Protein AF-0000000083256234 (afdb_homodimer)

Solvent-accessible surface area (backbone atoms only — not comparable to full-atom values): 13843 Å² total; per-residue (Å²): 121,68,64,65,53,50,52,50,49,50,44,53,51,51,45,50,50,35,51,49,52,34,55,53,43,47,53,53,43,52,53,27,50,76,67,70,46,84,57,68,66,46,54,49,51,41,46,47,33,38,22,49,43,16,36,50,70,39,46,68,51,48,46,43,36,70,75,63,64,48,72,32,83,44,79,47,37,56,60,14,51,52,38,40,58,59,48,66,46,59,36,67,55,51,38,71,76,58,43,83,75,61,59,70,85,56,43,45,51,52,37,64,48,49,26,42,46,46,25,20,48,16,18,34,32,41,50,44,11,33,24,61,79,69,108,121,69,64,64,52,50,52,51,50,51,44,52,52,49,46,50,49,35,50,51,52,33,55,53,44,47,53,52,42,52,53,28,50,76,69,69,48,82,56,68,66,46,53,50,50,42,46,49,34,38,22,50,44,17,36,49,71,39,44,67,52,48,45,43,35,69,75,64,64,48,72,33,83,44,78,48,37,55,59,13,52,51,39,39,58,60,47,63,46,58,37,67,55,52,38,70,74,59,43,85,68,64,60,68,85,55,44,44,51,53,36,65,48,48,26,42,46,46,23,21,47,17,19,34,33,42,50,44,11,33,25,60,77,69,107

Foldseek 3Di:
DVVVVVLVVVLVVLLVVLVVQLVVLVVVQVVCVVVVNHDLVSLQSNLVSLLVNLLSVPSVLVCCCVVVVQWDAAPLQVVLVVLQVLLSPQLVVLCVVANPDDDPVSVLNNDNVSSSVSSSVSSNSNSLRGGPVSD/DVVVVVLVVVLVVLLVVLVVLLVVLVVVQVVCVVVVNHDLVSLLSNLVSLLVNLLSVPSVLVCCCVVVVQWDAAPLQVVLVVLQVLLSPQLVVLCVVANPDDDPVSVLNNDPVSSSVSSSVSSNSNSLRGGPVSD

Sequence (270 aa):
MNRKWISSIAVVVGMLVLLLIFTTTYADFQQALERAEYNISHFVLISLCVFLFGVLIEWKALGRIIFEKRIKVNWLLVPAILLTILTFIPRLYWTAWFGLGGPFFIEVFKIPETQILLTAFAGILFVRALDRRSTMNRKWISSIAVVVGMLVLLLIFTTTYADFQQALERAEYNISHFVLISLCVFLFGVLIEWKALGRIIFEKRIKVNWLLVPAILLTILTFIPRLYWTAWFGLGGPFFIEVFKIPETQILLTAFAGILFVRALDRRST

Organism: NCBI:txid94136

Radius of gyration: 18.65 Å; Cα contacts (8 Å, |Δi|>4): 337; chains: 2; bounding box: 34×55×50 Å

Secondary structure (DSSP, 8-state):
-HHHHHHHHHHHHHHHHHHHHHHHHHHHHHHHHHTT---HHHHHHHHHHHHHHHHHHTHHHHHHHHHH--B---TTHHHHHHHHHHHHS-HHHHHHHH-SS--HHHHHHHSHHHHHHHHHHHHHHHHHHHBGGG-/-HHHHHHHHHHHHHHHHHHHHHHHHHHHHHHHHHTT---HHHHHHHHHHHHHHHHHHTHHHHHHHHHH--B---TTHHHHHHHHHHHTS-HHHHHHHH-SS--HHHHHHHSHHHHHHHHHHHHHHHHHHHBGGG-

pLDDT: mean 89.68, std 9.26, range [45.78, 98.38]

Structure (mmCIF, N/CA/C/O backbone):
data_AF-0000000083256234-model_v1
#
loop_
_entity.id
_entity.type
_entity.pdbx_description
1 polymer 'Uncharacterized protein'
#
loop_
_atom_site.group_PDB
_atom_site.id
_atom_site.type_symbol
_atom_site.label_atom_id
_atom_site.label_alt_id
_atom_site.label_comp_id
_atom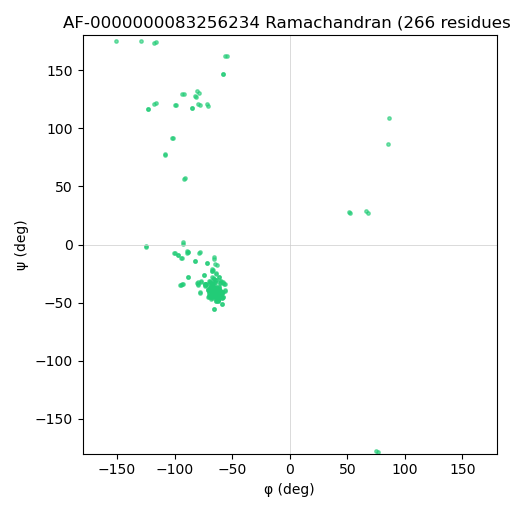_site.label_asym_id
_atom_site.label_entity_id
_atom_site.label_seq_id
_atom_site.pdbx_PDB_ins_code
_atom_site.Cartn_x
_atom_site.Cartn_y
_atom_site.Cartn_z
_atom_site.occupancy
_atom_site.B_iso_or_equiv
_atom_site.auth_seq_id
_atom_site.auth_comp_id
_atom_site.auth_asym_id
_atom_site.auth_atom_id
_atom_site.pdbx_PDB_model_num
ATOM 1 N N . MET A 1 1 ? -2.082 13.867 27.359 1 46.22 1 MET A N 1
ATOM 2 C CA . MET A 1 1 ? -0.983 12.969 27.016 1 46.22 1 MET A CA 1
ATOM 3 C C . MET A 1 1 ? -1.49 11.555 26.781 1 46.22 1 MET A C 1
ATOM 5 O O . MET A 1 1 ? -1.061 10.883 25.844 1 46.22 1 MET A O 1
ATOM 9 N N . ASN A 1 2 ? -2.604 11.133 27.5 1 58.56 2 ASN A N 1
ATOM 10 C CA . ASN A 1 2 ? -3.207 9.805 27.594 1 58.56 2 ASN A CA 1
ATOM 11 C C . ASN A 1 2 ? -4.02 9.469 26.344 1 58.56 2 ASN A C 1
ATOM 13 O O . ASN A 1 2 ? -3.982 8.336 25.859 1 58.56 2 ASN A O 1
ATOM 17 N N . ARG A 1 3 ? -4.559 10.43 25.781 1 67.38 3 ARG A N 1
ATOM 18 C CA . ARG A 1 3 ? -5.504 10.195 24.688 1 67.38 3 ARG A CA 1
ATOM 19 C C . ARG A 1 3 ? -4.773 9.898 23.375 1 67.38 3 ARG A C 1
ATOM 21 O O . ARG A 1 3 ? -5.195 9.031 22.609 1 67.38 3 ARG A O 1
ATOM 28 N N . LYS A 1 4 ? -3.613 10.516 23.156 1 73.69 4 LYS A N 1
ATOM 29 C CA . LYS A 1 4 ? -2.82 10.305 21.938 1 73.69 4 LYS A CA 1
ATOM 30 C C . LYS A 1 4 ? -2.266 8.883 21.891 1 73.69 4 LYS A C 1
ATOM 32 O O . LYS A 1 4 ? -2.262 8.25 20.844 1 73.69 4 LYS A O 1
ATOM 37 N N . TRP A 1 5 ? -1.962 8.367 23.094 1 75.56 5 TRP A N 1
ATOM 38 C CA . TRP A 1 5 ? -1.404 7.02 23.172 1 75.56 5 TRP A CA 1
ATOM 39 C C . TRP A 1 5 ? -2.477 5.969 22.906 1 75.56 5 TRP A C 1
ATOM 41 O O . TRP A 1 5 ? -2.223 4.969 22.234 1 75.56 5 TRP A O 1
ATOM 51 N N . ILE A 1 6 ? -3.629 6.281 23.359 1 76.31 6 ILE A N 1
ATOM 52 C CA . ILE A 1 6 ? -4.73 5.34 23.203 1 76.31 6 ILE A CA 1
ATOM 53 C C . ILE A 1 6 ? -5.129 5.25 21.734 1 76.31 6 ILE A C 1
ATOM 55 O O . ILE A 1 6 ? -5.363 4.156 21.203 1 76.31 6 ILE A O 1
ATOM 59 N N . SER A 1 7 ? -5.098 6.34 21.172 1 82.06 7 SER A N 1
ATOM 60 C CA . SER A 1 7 ? -5.461 6.371 19.75 1 82.06 7 SER A CA 1
ATOM 61 C C . SER A 1 7 ? -4.41 5.668 18.906 1 82.06 7 SER A C 1
ATOM 63 O O . SER A 1 7 ? -4.75 4.949 17.953 1 82.06 7 SER A O 1
ATOM 65 N N . SER A 1 8 ? -3.225 5.816 19.312 1 84.31 8 SER A N 1
ATOM 66 C CA . SER A 1 8 ? -2.154 5.156 18.562 1 84.31 8 SER A CA 1
ATOM 67 C C . SER A 1 8 ? -2.229 3.641 18.719 1 84.31 8 SER A C 1
ATOM 69 O O . SER A 1 8 ? -2.037 2.9 17.766 1 84.31 8 SER A O 1
ATOM 71 N N . ILE A 1 9 ? -2.533 3.256 19.906 1 88.94 9 ILE A N 1
ATOM 72 C CA . ILE A 1 9 ? -2.652 1.828 20.172 1 88.94 9 ILE A CA 1
ATOM 73 C C . ILE A 1 9 ? -3.842 1.252 19.406 1 88.94 9 ILE A C 1
ATOM 75 O O . ILE A 1 9 ? -3.754 0.16 18.844 1 88.94 9 ILE A O 1
ATOM 79 N N . ALA A 1 10 ? -4.891 1.973 19.375 1 91.5 10 ALA A N 1
ATOM 80 C CA . ALA A 1 10 ? -6.094 1.533 18.672 1 91.5 10 ALA A CA 1
ATOM 81 C C . ALA A 1 10 ? -5.824 1.354 17.188 1 91.5 10 ALA A C 1
ATOM 83 O O . ALA A 1 10 ? -6.305 0.4 16.578 1 91.5 10 ALA A O 1
ATOM 84 N N . VAL A 1 11 ? -5.062 2.225 16.688 1 92.81 11 VAL A N 1
ATOM 85 C CA . VAL A 1 11 ? -4.738 2.168 15.266 1 92.81 11 VAL A CA 1
ATOM 86 C C . VAL A 1 11 ? -3.889 0.933 14.977 1 92.81 11 VAL A C 1
ATOM 88 O O . VAL A 1 11 ? -4.164 0.186 14.039 1 92.81 11 VAL A O 1
ATOM 91 N N . VAL A 1 12 ? -2.945 0.685 15.82 1 93.31 12 VAL A N 1
ATOM 92 C CA . VAL A 1 12 ? -2.053 -0.454 15.633 1 93.31 12 VAL A CA 1
ATOM 93 C C . VAL A 1 12 ? -2.84 -1.756 15.766 1 93.31 12 VAL A C 1
ATOM 95 O O . VAL A 1 12 ? -2.684 -2.67 14.961 1 93.31 12 VAL A O 1
ATOM 98 N N . VAL A 1 13 ? -3.684 -1.793 16.703 1 95 13 VAL A N 1
ATOM 99 C CA . VAL A 1 13 ? -4.52 -2.973 16.906 1 95 13 VAL A CA 1
ATOM 100 C C . VAL A 1 13 ? -5.445 -3.162 15.703 1 95 13 VAL A C 1
ATOM 102 O O . VAL A 1 13 ? -5.609 -4.277 15.203 1 95 13 VAL A O 1
ATOM 105 N N . GLY A 1 14 ? -6.02 -2.064 15.266 1 95.94 14 GLY A N 1
ATOM 106 C CA . GLY A 1 14 ? -6.867 -2.131 14.086 1 95.94 14 GLY A CA 1
ATOM 107 C C . GLY A 1 14 ? -6.148 -2.654 12.859 1 95.94 14 GLY A C 1
ATOM 108 O O . GLY A 1 14 ? -6.691 -3.471 12.117 1 95.94 14 GLY A O 1
ATOM 109 N N . MET A 1 15 ? -4.949 -2.229 12.656 1 96.44 15 MET A N 1
ATOM 110 C CA . MET A 1 15 ? -4.152 -2.682 11.523 1 96.44 15 MET A CA 1
ATOM 111 C C . MET A 1 15 ? -3.838 -4.172 11.641 1 96.44 15 MET A C 1
ATOM 113 O O . MET A 1 15 ? -3.902 -4.902 10.648 1 96.44 15 MET A O 1
ATOM 117 N N . LEU A 1 16 ? -3.537 -4.562 12.852 1 96.06 16 LEU A N 1
ATOM 118 C CA . LEU A 1 16 ? -3.223 -5.969 13.078 1 96.06 16 LEU A CA 1
ATOM 119 C C . LEU A 1 16 ? -4.449 -6.844 12.852 1 96.06 16 LEU A C 1
ATOM 121 O O . LEU A 1 16 ? -4.344 -7.926 12.258 1 96.06 16 LEU A O 1
ATOM 125 N N . VAL A 1 17 ? -5.559 -6.398 13.305 1 96.62 17 VAL A N 1
ATOM 126 C CA . VAL A 1 17 ? -6.801 -7.141 13.117 1 96.62 17 VAL A CA 1
ATOM 127 C C . VAL A 1 17 ? -7.117 -7.246 11.625 1 96.62 17 VAL A C 1
ATOM 129 O O . VAL A 1 17 ? -7.516 -8.312 11.148 1 96.62 17 VAL A O 1
ATOM 132 N N . LEU A 1 18 ? -6.922 -6.191 10.922 1 97.38 18 LEU A N 1
ATOM 133 C CA . LEU A 1 18 ? -7.176 -6.203 9.484 1 97.38 18 LEU A CA 1
ATOM 134 C C . LEU A 1 18 ? -6.242 -7.184 8.773 1 97.38 18 LEU A C 1
ATOM 136 O O . LEU A 1 18 ? -6.664 -7.902 7.871 1 97.38 18 LEU A O 1
ATOM 140 N N . LEU A 1 19 ? -5.004 -7.203 9.188 1 96.81 19 LEU A N 1
ATOM 141 C CA . LEU A 1 19 ? -4.047 -8.133 8.609 1 96.81 19 LEU A CA 1
ATOM 142 C C . LEU A 1 19 ? -4.434 -9.578 8.914 1 96.81 19 LEU A C 1
ATOM 144 O O . LEU A 1 19 ? -4.266 -10.461 8.078 1 96.81 19 LEU A O 1
ATOM 148 N N . LEU A 1 20 ? -4.938 -9.75 10.102 1 95.69 20 LEU A N 1
ATOM 149 C CA . LEU A 1 20 ? -5.391 -11.086 10.484 1 95.69 20 LEU A CA 1
ATOM 150 C C . LEU A 1 20 ? -6.559 -11.539 9.609 1 95.69 20 LEU A C 1
ATOM 152 O O . LEU A 1 20 ? -6.566 -12.664 9.109 1 95.69 20 LEU A O 1
ATOM 156 N N . ILE A 1 21 ? -7.484 -10.695 9.492 1 96.12 21 ILE A N 1
ATOM 157 C CA . ILE A 1 21 ? -8.633 -11 8.648 1 96.12 21 ILE A CA 1
ATOM 158 C C . ILE A 1 21 ? -8.172 -11.25 7.211 1 96.12 21 ILE A C 1
ATOM 160 O O . ILE A 1 21 ? -8.633 -12.18 6.555 1 96.12 21 ILE A O 1
ATOM 164 N N . PHE A 1 22 ? -7.234 -10.422 6.738 1 95.69 22 PHE A N 1
ATOM 165 C CA . PHE A 1 22 ? -6.691 -10.555 5.395 1 95.69 22 PHE A CA 1
ATOM 166 C C . PHE A 1 22 ? -6.066 -11.93 5.195 1 95.69 22 PHE A C 1
ATOM 168 O O . PHE A 1 22 ? -6.383 -12.625 4.23 1 95.69 22 PHE A O 1
ATOM 175 N N . THR A 1 23 ? -5.203 -12.344 6.082 1 93.88 23 THR A N 1
ATOM 176 C CA . THR A 1 23 ? -4.457 -13.586 5.922 1 93.88 23 THR A CA 1
ATOM 177 C C . THR A 1 23 ? -5.387 -14.789 5.992 1 93.88 23 THR A C 1
ATOM 179 O O . THR A 1 23 ? -5.227 -15.75 5.242 1 93.88 23 THR A O 1
ATOM 182 N N . THR A 1 24 ? -6.375 -14.711 6.82 1 93.12 24 THR A N 1
ATOM 183 C CA . THR A 1 24 ? -7.332 -15.805 6.934 1 93.12 24 THR A CA 1
ATOM 184 C C . THR A 1 24 ? -8.211 -15.883 5.684 1 93.12 24 THR A C 1
ATOM 186 O O . THR A 1 24 ? -8.445 -16.969 5.16 1 93.12 24 THR A O 1
ATOM 189 N N . THR A 1 25 ? -8.648 -14.75 5.301 1 93.31 25 THR A N 1
ATOM 190 C CA . THR A 1 25 ? -9.477 -14.703 4.102 1 93.31 25 THR A CA 1
ATOM 191 C C . THR A 1 25 ? -8.68 -15.164 2.881 1 93.31 25 THR A C 1
ATOM 193 O O . THR A 1 25 ? -9.219 -15.836 1.997 1 93.31 25 THR A O 1
ATOM 196 N N . TYR A 1 26 ? -7.438 -14.766 2.857 1 91.94 26 TYR A N 1
ATOM 197 C CA . TYR A 1 26 ? -6.57 -15.148 1.749 1 91.94 26 TYR A CA 1
ATOM 198 C C . TYR A 1 26 ? -6.395 -16.656 1.693 1 91.94 26 TYR A C 1
ATOM 200 O O . TYR A 1 26 ? -6.414 -17.25 0.612 1 91.94 26 TYR A O 1
ATOM 208 N N . ALA A 1 27 ? -6.207 -17.312 2.75 1 90 27 ALA A N 1
ATOM 209 C CA . ALA A 1 27 ? -6.086 -18.766 2.809 1 90 27 ALA A CA 1
ATOM 210 C C . ALA A 1 27 ? -7.359 -19.453 2.305 1 90 27 ALA A C 1
ATOM 212 O O . ALA A 1 27 ? -7.293 -20.391 1.521 1 90 27 ALA A O 1
ATOM 213 N N . ASP A 1 28 ? -8.477 -18.922 2.744 1 91 28 ASP A N 1
ATOM 214 C CA . ASP A 1 28 ? -9.758 -19.453 2.285 1 91 28 ASP A CA 1
ATOM 215 C C . ASP A 1 28 ? -9.93 -19.25 0.781 1 91 28 ASP A C 1
ATOM 217 O O . ASP A 1 28 ? -10.453 -20.125 0.089 1 91 28 ASP A O 1
ATOM 221 N N . PHE A 1 29 ? -9.492 -18.094 0.363 1 89.81 29 PHE A N 1
ATOM 222 C CA . PHE A 1 29 ? -9.578 -17.75 -1.052 1 89.81 29 PHE A CA 1
ATOM 223 C C . PHE A 1 29 ? -8.75 -18.719 -1.891 1 89.81 29 PHE A C 1
ATOM 225 O O . PHE A 1 29 ? -9.203 -19.188 -2.93 1 89.81 29 PHE A O 1
ATOM 232 N N . GLN A 1 30 ? -7.574 -19.047 -1.473 1 87 30 GLN A N 1
ATOM 233 C CA . GLN A 1 30 ? -6.691 -19.969 -2.191 1 87 30 GLN A CA 1
ATOM 234 C C . GLN A 1 30 ? -7.273 -21.375 -2.225 1 87 30 GLN A C 1
ATOM 236 O O . GLN A 1 30 ? -7.215 -22.047 -3.252 1 87 30 GLN A O 1
ATOM 241 N N . GLN A 1 31 ? -7.82 -21.734 -1.152 1 89.75 31 GLN A N 1
ATOM 242 C CA . GLN A 1 31 ? -8.453 -23.047 -1.098 1 89.75 31 GLN A CA 1
ATOM 243 C C . GLN A 1 31 ? -9.641 -23.125 -2.045 1 89.75 31 GLN A C 1
ATOM 245 O O . GLN A 1 31 ? -9.844 -24.141 -2.715 1 89.75 31 GLN A O 1
ATOM 250 N N . ALA A 1 32 ? -10.359 -22.078 -2.037 1 89.31 32 ALA A N 1
ATOM 251 C CA . ALA A 1 32 ? -11.508 -22.031 -2.934 1 89.31 32 ALA A CA 1
ATOM 252 C C . ALA A 1 32 ? -11.07 -22.078 -4.395 1 89.31 32 ALA A C 1
ATOM 254 O O . ALA A 1 32 ? -11.711 -22.75 -5.215 1 89.31 32 ALA A O 1
ATOM 255 N N . LEU A 1 33 ? -9.992 -21.438 -4.738 1 85.5 33 LEU A N 1
ATOM 256 C CA . LEU A 1 33 ? -9.461 -21.453 -6.094 1 85.5 33 LEU A CA 1
ATOM 257 C C . LEU A 1 33 ? -9.008 -22.859 -6.488 1 85.5 33 LEU A C 1
ATOM 259 O O . LEU A 1 33 ? -9.227 -23.281 -7.625 1 85.5 33 LEU A O 1
ATOM 263 N N . GLU A 1 34 ? -8.383 -23.469 -5.555 1 87.25 34 GLU A N 1
ATOM 264 C CA . GLU A 1 34 ? -7.926 -24.844 -5.805 1 87.25 34 GLU A CA 1
ATOM 265 C C . GLU A 1 34 ? -9.102 -25.766 -6.074 1 87.25 34 GLU A C 1
ATOM 267 O O . GLU A 1 34 ? -8.984 -26.734 -6.844 1 87.25 34 GLU A O 1
ATOM 272 N N . ARG A 1 35 ? -10.219 -25.422 -5.52 1 89.94 35 ARG A N 1
ATOM 273 C CA . ARG A 1 35 ? -11.414 -26.234 -5.707 1 89.94 35 ARG A CA 1
ATOM 274 C C . ARG A 1 35 ? -12.242 -25.734 -6.887 1 89.94 35 ARG A C 1
ATOM 276 O O . ARG A 1 35 ? -13.352 -26.203 -7.129 1 89.94 35 ARG A O 1
ATOM 283 N N . ALA A 1 36 ? -11.797 -24.75 -7.516 1 87.44 36 ALA A N 1
ATOM 284 C CA . ALA A 1 36 ? -12.445 -24.141 -8.68 1 87.44 36 ALA A CA 1
ATOM 285 C C . ALA A 1 36 ? -13.75 -23.453 -8.281 1 87.44 36 ALA A C 1
ATOM 287 O O . ALA A 1 36 ? -14.719 -23.469 -9.047 1 87.44 36 ALA A O 1
ATOM 288 N N . GLU A 1 37 ? -13.797 -23.047 -7.113 1 87 37 GLU A N 1
ATOM 289 C CA . GLU A 1 37 ? -14.945 -22.297 -6.59 1 87 37 GLU A CA 1
ATOM 290 C C . GLU A 1 37 ? -14.602 -20.828 -6.367 1 87 37 GLU A C 1
ATOM 292 O O . GLU A 1 37 ? -14.352 -20.406 -5.238 1 87 37 GLU A O 1
ATOM 297 N N . TYR A 1 38 ? -14.602 -20.188 -7.473 1 79.69 38 TYR A N 1
ATOM 298 C CA . TYR A 1 38 ? -14.273 -18.766 -7.355 1 79.69 38 TYR A CA 1
ATOM 299 C C . TYR A 1 38 ? -15.414 -18 -6.711 1 79.69 38 TYR A C 1
ATOM 301 O O . TYR A 1 38 ? -16.562 -18.078 -7.164 1 79.69 38 TYR A O 1
ATOM 309 N N . ASN A 1 39 ? -15.078 -17.344 -5.531 1 83.25 39 ASN A N 1
ATOM 310 C CA . ASN A 1 39 ? -16.047 -16.531 -4.816 1 83.25 39 ASN A CA 1
ATOM 311 C C . ASN A 1 39 ? -15.594 -15.07 -4.742 1 83.25 39 ASN A C 1
ATOM 313 O O . ASN A 1 39 ? -14.562 -14.766 -4.141 1 83.25 39 ASN A O 1
ATOM 317 N N . ILE A 1 40 ? -16.391 -14.211 -5.266 1 88.69 40 ILE A N 1
ATOM 318 C CA . ILE A 1 40 ? -16.094 -12.789 -5.344 1 88.69 40 ILE A CA 1
ATOM 319 C C . ILE A 1 40 ? -16.078 -12.188 -3.941 1 88.69 40 ILE A C 1
ATOM 321 O O . ILE A 1 40 ? -15.422 -11.172 -3.703 1 88.69 40 ILE A O 1
ATOM 325 N N . SER A 1 41 ? -16.734 -12.828 -3.035 1 90.25 41 SER A N 1
ATOM 326 C CA . SER A 1 41 ? -16.859 -12.297 -1.683 1 90.25 41 SER A CA 1
ATOM 327 C C . SER A 1 41 ? -15.5 -12.219 -0.999 1 90.25 41 SER A C 1
ATOM 329 O O . SER A 1 41 ? -15.219 -11.266 -0.261 1 90.25 41 SER A O 1
ATOM 331 N N . HIS A 1 42 ? -14.633 -13.203 -1.255 1 92.12 42 HIS A N 1
ATOM 332 C CA . HIS A 1 42 ? -13.305 -13.203 -0.652 1 92.12 42 HIS A CA 1
ATOM 333 C C . HIS A 1 42 ? -12.469 -12.031 -1.168 1 92.12 42 HIS A C 1
ATOM 335 O O . HIS A 1 42 ? -11.773 -11.375 -0.393 1 92.12 42 HIS A O 1
ATOM 341 N N . PHE A 1 43 ? -12.648 -11.734 -2.406 1 91.44 43 PHE A N 1
ATOM 342 C CA . PHE A 1 43 ? -11.891 -10.648 -3.02 1 91.44 43 PHE A CA 1
ATOM 343 C C . PHE A 1 43 ? -12.32 -9.305 -2.445 1 91.44 43 PHE A C 1
ATOM 345 O O . PHE A 1 43 ? -11.469 -8.469 -2.104 1 91.44 43 PHE A O 1
ATOM 352 N N . VAL A 1 44 ? -13.562 -9.148 -2.34 1 93.44 44 VAL A N 1
ATOM 353 C CA . VAL A 1 44 ? -14.102 -7.891 -1.83 1 93.44 44 VAL A CA 1
ATOM 354 C C . VAL A 1 44 ? -13.648 -7.68 -0.387 1 93.44 44 VAL A C 1
ATOM 356 O O . VAL A 1 44 ? -13.281 -6.566 -0.002 1 93.44 44 VAL A O 1
ATOM 359 N N . LEU A 1 45 ? -13.656 -8.734 0.339 1 95.81 45 LEU A N 1
ATOM 360 C CA . LEU A 1 45 ? -13.25 -8.633 1.735 1 95.81 45 LEU A CA 1
ATOM 361 C C . LEU A 1 45 ? -11.766 -8.273 1.847 1 95.81 45 LEU A C 1
ATOM 363 O O . LEU A 1 45 ? -11.391 -7.426 2.654 1 95.81 45 LEU A O 1
ATOM 367 N N . ILE A 1 46 ? -10.969 -8.883 1.04 1 95.44 46 ILE A N 1
ATOM 368 C CA . ILE A 1 46 ? -9.539 -8.594 1.021 1 95.44 46 ILE A CA 1
ATOM 369 C C . ILE A 1 46 ? -9.312 -7.137 0.625 1 95.44 46 ILE A C 1
ATOM 371 O O . ILE A 1 46 ? -8.555 -6.418 1.285 1 95.44 46 ILE A O 1
ATOM 375 N N . SER A 1 47 ? -10.031 -6.734 -0.408 1 96.44 47 SER A N 1
ATOM 376 C CA . SER A 1 47 ? -9.914 -5.355 -0.872 1 96.44 47 SER A CA 1
ATOM 377 C C . SER A 1 47 ? -10.344 -4.367 0.208 1 96.44 47 SER A C 1
ATOM 379 O O . SER A 1 47 ? -9.719 -3.324 0.389 1 96.44 47 SER A O 1
ATOM 381 N N . LEU A 1 48 ? -11.375 -4.746 0.903 1 97.19 48 LEU A N 1
ATOM 382 C CA . LEU A 1 48 ? -11.875 -3.896 1.977 1 97.19 48 LEU A CA 1
ATOM 383 C C . LEU A 1 48 ? -10.859 -3.795 3.109 1 97.19 48 LEU A C 1
ATOM 385 O O . LEU A 1 48 ? -10.656 -2.719 3.676 1 97.19 48 LEU A O 1
ATOM 389 N N . CYS A 1 49 ? -10.25 -4.848 3.441 1 97.69 49 CYS A N 1
ATOM 390 C CA . CYS A 1 49 ? -9.219 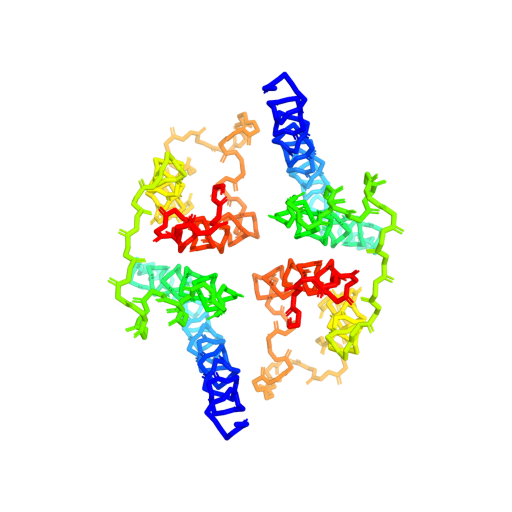-4.848 4.477 1 97.69 49 CYS A CA 1
ATOM 391 C C . CYS A 1 49 ? -8.062 -3.93 4.098 1 97.69 49 CYS A C 1
ATOM 393 O O . CYS A 1 49 ? -7.59 -3.145 4.922 1 97.69 49 CYS A O 1
ATOM 395 N N . VAL A 1 50 ? -7.691 -4 2.861 1 98 50 VAL A N 1
ATOM 396 C CA . VAL A 1 50 ? -6.566 -3.209 2.381 1 98 50 VAL A CA 1
ATOM 397 C C . VAL A 1 50 ? -6.949 -1.73 2.35 1 98 50 VAL A C 1
ATOM 399 O O . VAL A 1 50 ? -6.168 -0.872 2.768 1 98 50 VAL A O 1
ATOM 402 N N . PHE A 1 51 ? -8.156 -1.462 1.909 1 98.19 51 PHE A N 1
ATOM 403 C CA . PHE A 1 51 ? -8.656 -0.093 1.867 1 98.19 51 PHE A CA 1
ATOM 404 C C . PHE A 1 51 ? -8.695 0.513 3.264 1 98.19 51 PHE A C 1
ATOM 406 O O . PHE A 1 51 ? -8.227 1.638 3.471 1 98.19 51 PHE A O 1
ATOM 413 N N . LEU A 1 52 ? -9.211 -0.27 4.184 1 98.31 52 LEU A N 1
ATOM 414 C CA . LEU A 1 52 ? -9.305 0.197 5.562 1 98.31 52 LEU A CA 1
ATOM 415 C C . LEU A 1 52 ? -7.922 0.347 6.184 1 98.31 52 LEU A C 1
ATOM 417 O O . LEU A 1 52 ? -7.699 1.236 7.008 1 98.31 52 LEU A O 1
ATOM 421 N N . PHE A 1 53 ? -7.004 -0.502 5.801 1 97.94 53 PHE A N 1
ATOM 422 C CA . PHE A 1 53 ? -5.625 -0.363 6.246 1 97.94 53 PHE A CA 1
ATOM 423 C C . PHE A 1 53 ? -5.043 0.975 5.801 1 97.94 53 PHE A C 1
ATOM 425 O O . PHE A 1 53 ? -4.387 1.664 6.586 1 97.94 53 PHE A O 1
ATOM 432 N N . GLY A 1 54 ? -5.309 1.366 4.555 1 97.62 54 GLY A N 1
ATOM 433 C CA . GLY A 1 54 ? -4.91 2.676 4.066 1 97.62 54 GLY A CA 1
ATOM 434 C C . GLY A 1 54 ? -5.523 3.82 4.852 1 97.62 54 GLY A C 1
ATOM 435 O O . GLY A 1 54 ? -4.844 4.797 5.172 1 97.62 54 GLY A O 1
ATOM 436 N N . VAL A 1 55 ? -6.758 3.605 5.176 1 96.81 55 VAL A N 1
ATOM 437 C CA . VAL A 1 55 ? -7.477 4.605 5.965 1 96.81 55 VAL A CA 1
ATOM 438 C C . VAL A 1 55 ? -6.797 4.777 7.32 1 96.81 55 VAL A C 1
ATOM 440 O O . VAL A 1 55 ? -6.602 5.906 7.781 1 96.81 55 VAL A O 1
ATOM 443 N N . LEU A 1 56 ? -6.383 3.699 7.898 1 96.62 56 LEU A N 1
ATOM 444 C CA . LEU A 1 56 ? -5.801 3.729 9.234 1 96.62 56 LEU A CA 1
ATOM 445 C C . LEU A 1 56 ? -4.387 4.305 9.203 1 96.62 56 LEU A C 1
ATOM 447 O O . LEU A 1 56 ? -3.9 4.828 10.203 1 96.62 56 LEU A O 1
ATOM 451 N N . ILE A 1 57 ? -3.744 4.164 8.062 1 95.75 57 ILE A N 1
ATOM 452 C CA . ILE A 1 57 ? -2.41 4.734 7.914 1 95.75 57 ILE A CA 1
ATOM 453 C C . ILE A 1 57 ? -2.463 6.238 8.172 1 95.75 57 ILE A C 1
ATOM 455 O O . ILE A 1 57 ? -1.508 6.82 8.695 1 95.75 57 ILE A O 1
ATOM 459 N N . GLU A 1 58 ? -3.566 6.871 7.82 1 94.25 58 GLU A N 1
ATOM 460 C CA . GLU A 1 58 ? -3.752 8.297 8.078 1 94.25 58 GLU A CA 1
ATOM 461 C C . GLU A 1 58 ? -4.422 8.531 9.422 1 94.25 58 GLU A C 1
ATOM 463 O O . GLU A 1 58 ? -5.398 9.281 9.516 1 94.25 58 GLU A O 1
ATOM 468 N N . TRP A 1 59 ? -3.85 8.055 10.406 1 90.81 59 TRP A N 1
ATOM 469 C CA . TRP A 1 59 ? -4.48 8.07 11.719 1 90.81 59 TRP A CA 1
ATOM 470 C C . TRP A 1 59 ? -4.566 9.492 12.266 1 90.81 59 TRP A C 1
ATOM 472 O O . TRP A 1 59 ? -5.516 9.836 12.977 1 90.81 59 TRP A O 1
ATOM 482 N N . LYS A 1 60 ? -3.652 10.344 11.984 1 88.56 60 LYS A N 1
ATOM 483 C CA . LYS A 1 60 ? -3.713 11.719 12.477 1 88.56 60 LYS A CA 1
ATOM 484 C C . LYS A 1 60 ? -4.867 12.484 11.828 1 88.56 60 LYS A C 1
ATOM 486 O O . LYS A 1 60 ? -5.621 13.172 12.516 1 88.56 60 LYS A O 1
ATOM 491 N N . ALA A 1 61 ? -4.902 12.289 10.555 1 89.44 61 ALA A N 1
ATOM 492 C CA . ALA A 1 61 ? -5.996 12.938 9.836 1 89.44 61 ALA A CA 1
ATOM 493 C C . ALA A 1 61 ? -7.348 12.375 10.273 1 89.44 61 ALA A C 1
ATOM 495 O O . ALA A 1 61 ? -8.312 13.125 10.438 1 89.44 61 ALA A O 1
ATOM 496 N N . LEU A 1 62 ? -7.422 11.125 10.484 1 89.12 62 LEU A N 1
ATOM 497 C CA . LEU A 1 62 ? -8.641 10.469 10.945 1 89.12 62 LEU A CA 1
ATOM 498 C C . LEU A 1 62 ? -9.062 11 12.312 1 89.12 62 LEU A C 1
ATOM 500 O O . LEU A 1 62 ? -10.25 11.219 12.555 1 89.12 62 LEU A O 1
ATOM 504 N N . GLY A 1 63 ? -8.07 11.117 13.125 1 87.31 63 GLY A N 1
ATOM 505 C CA . GLY A 1 63 ? -8.359 11.68 14.445 1 87.31 63 GLY A CA 1
ATOM 506 C C . GLY A 1 63 ? -8.938 13.078 14.383 1 87.31 63 GLY A C 1
ATOM 507 O O . GLY A 1 63 ? -9.875 13.398 15.117 1 87.31 63 GLY A O 1
ATOM 508 N N . ARG A 1 64 ? -8.391 13.852 13.508 1 86.69 64 ARG A N 1
ATOM 509 C CA . ARG A 1 64 ? -8.883 15.219 13.359 1 86.69 64 ARG A CA 1
ATOM 510 C C . ARG A 1 64 ? -10.312 15.234 12.836 1 86.69 64 ARG A C 1
ATOM 512 O O . ARG A 1 64 ? -11.141 16.016 13.289 1 86.69 64 ARG A O 1
ATOM 519 N N . ILE A 1 65 ? -10.586 14.375 11.977 1 87.44 65 ILE A N 1
ATOM 520 C CA . ILE A 1 65 ? -11.906 14.297 11.352 1 87.44 65 ILE A CA 1
ATOM 521 C C . ILE A 1 65 ? -12.93 13.812 12.375 1 87.44 65 ILE A C 1
ATOM 523 O O . ILE A 1 65 ? -14.023 14.375 12.484 1 87.44 65 ILE A O 1
ATOM 527 N N . ILE A 1 66 ? -12.531 12.797 13.148 1 83.75 66 ILE A N 1
ATOM 528 C CA . ILE A 1 66 ? -13.461 12.156 14.07 1 83.75 66 ILE A CA 1
ATOM 529 C C . ILE A 1 66 ? -13.641 13.023 15.312 1 83.75 66 ILE A C 1
ATOM 531 O O . ILE A 1 66 ? -14.766 13.219 15.789 1 83.75 66 ILE A O 1
ATOM 535 N N . PHE A 1 67 ? -12.586 13.594 15.812 1 85.5 67 PHE A N 1
ATOM 536 C CA . PHE A 1 67 ? -12.633 14.281 17.094 1 85.5 67 PHE A CA 1
ATOM 537 C C . PHE A 1 67 ? -12.922 15.766 16.906 1 85.5 67 PHE A C 1
ATOM 539 O O . PHE A 1 67 ? -13.562 16.391 17.766 1 85.5 67 PHE A O 1
ATOM 546 N N . GLU A 1 68 ? -12.43 16.328 15.836 1 83.88 68 GLU A N 1
ATOM 547 C CA . GLU A 1 68 ? -12.648 17.766 15.625 1 83.88 68 GLU A CA 1
ATOM 548 C C . GLU A 1 68 ? -13.883 18.016 14.758 1 83.88 68 GLU A C 1
ATOM 550 O O . GLU A 1 68 ? -14.406 19.125 14.719 1 83.88 68 GLU A O 1
ATOM 555 N N . LYS A 1 69 ? -14.406 16.984 14.148 1 80.88 69 LYS A N 1
ATOM 556 C CA . LYS A 1 69 ? -15.594 17.031 13.305 1 80.88 69 LYS A CA 1
ATOM 557 C C . LYS A 1 69 ? -15.469 18.125 12.234 1 80.88 69 LYS A C 1
ATOM 559 O O . LYS A 1 69 ? -16.422 18.844 11.961 1 80.88 69 LYS A O 1
ATOM 564 N N . ARG A 1 70 ? -14.336 18.422 11.852 1 80.88 70 ARG A N 1
ATOM 565 C CA . ARG A 1 70 ? -14.102 19.375 10.773 1 80.88 70 ARG A CA 1
ATOM 566 C C . ARG A 1 70 ? -13.758 18.672 9.469 1 80.88 70 ARG A C 1
ATOM 568 O O . ARG A 1 70 ? -12.609 18.266 9.266 1 80.88 70 ARG A O 1
ATOM 575 N N . ILE A 1 71 ? -14.773 18.406 8.703 1 84.88 71 ILE A N 1
ATOM 576 C CA . ILE A 1 71 ? -14.602 17.719 7.426 1 84.88 71 ILE A CA 1
ATOM 577 C C . ILE A 1 71 ? -14.586 18.75 6.297 1 84.88 71 ILE A C 1
ATOM 579 O O . ILE A 1 71 ? -15.438 19.641 6.25 1 84.88 71 ILE A O 1
ATOM 583 N N . LYS A 1 72 ? -13.602 18.812 5.602 1 88.06 72 LYS A N 1
ATOM 584 C CA . LYS A 1 72 ? -13.516 19.609 4.383 1 88.06 72 LYS A CA 1
ATOM 585 C C . LYS A 1 72 ? -13.148 18.734 3.18 1 88.06 72 LYS A C 1
ATOM 587 O O . LYS A 1 72 ? -12.094 18.094 3.168 1 88.06 72 LYS A O 1
ATOM 592 N N . VAL A 1 73 ? -14.055 18.703 2.289 1 89.75 73 VAL A N 1
ATOM 593 C CA . VAL A 1 73 ? -13.867 17.859 1.117 1 89.75 73 VAL A CA 1
ATOM 594 C C . VAL A 1 73 ? -12.992 18.578 0.091 1 89.75 73 VAL A C 1
ATOM 596 O O . VAL A 1 73 ? -13.258 19.734 -0.252 1 89.75 73 VAL A O 1
ATOM 599 N N . ASN A 1 74 ? -11.969 17.891 -0.339 1 91.19 74 ASN A N 1
ATOM 600 C CA . ASN A 1 74 ? -11.07 18.469 -1.333 1 91.19 74 ASN A CA 1
ATOM 601 C C . ASN A 1 74 ? -11.078 17.656 -2.631 1 91.19 74 ASN A C 1
ATOM 603 O O . ASN A 1 74 ? -11.719 16.609 -2.711 1 91.19 74 ASN A O 1
ATOM 607 N N . TRP A 1 75 ? -10.414 18.141 -3.658 1 90.5 75 TRP A N 1
ATOM 608 C CA . TRP A 1 75 ? -10.414 17.547 -4.992 1 90.5 75 TRP A CA 1
ATOM 609 C C . TRP A 1 75 ? -9.805 16.156 -4.977 1 90.5 75 TRP A C 1
ATOM 611 O O . TRP A 1 75 ? -10 15.367 -5.906 1 90.5 75 TRP A O 1
ATOM 621 N N . LEU A 1 76 ? -9.062 15.766 -3.98 1 92.69 76 LEU A N 1
ATOM 622 C CA . LEU A 1 76 ? -8.43 14.461 -3.861 1 92.69 76 LEU A CA 1
ATOM 623 C C . LEU A 1 76 ? -9.477 13.359 -3.73 1 92.69 76 LEU A C 1
ATOM 625 O O . LEU A 1 76 ? -9.164 12.172 -3.902 1 92.69 76 LEU A O 1
ATOM 629 N N . LEU A 1 77 ? -10.703 13.695 -3.52 1 95.25 77 LEU A N 1
ATOM 630 C CA . LEU A 1 77 ? -11.781 12.727 -3.389 1 95.25 77 LEU A CA 1
ATOM 631 C C . LEU A 1 77 ? -12.07 12.055 -4.727 1 95.25 77 LEU A C 1
ATOM 633 O O . LEU A 1 77 ? -12.445 10.875 -4.766 1 95.25 77 LEU A O 1
ATOM 637 N N . VAL A 1 78 ? -11.867 12.773 -5.762 1 95.06 78 VAL A N 1
ATOM 638 C CA . VAL A 1 78 ? -12.164 12.266 -7.102 1 95.06 78 VAL A CA 1
ATOM 639 C C . VAL A 1 78 ? -11.227 11.109 -7.434 1 95.06 78 VAL A C 1
ATOM 641 O O . VAL A 1 78 ? -11.68 9.992 -7.703 1 95.06 78 VAL A O 1
ATOM 644 N N . PRO A 1 79 ? -9.906 11.414 -7.316 1 94.12 79 PRO A N 1
ATOM 645 C CA . PRO A 1 79 ? -9.039 10.266 -7.59 1 94.12 79 PRO A CA 1
ATOM 646 C C . PRO A 1 79 ? -9.188 9.148 -6.559 1 94.12 79 PRO A C 1
ATOM 648 O O . PRO A 1 79 ? -9.008 7.973 -6.887 1 94.12 79 PRO A O 1
ATOM 651 N N . ALA A 1 80 ? -9.523 9.469 -5.359 1 96.69 80 ALA A N 1
ATOM 652 C CA . ALA A 1 80 ? -9.734 8.445 -4.34 1 96.69 80 ALA A CA 1
ATOM 653 C C . ALA A 1 80 ? -10.891 7.523 -4.711 1 96.69 80 ALA A C 1
ATOM 655 O O . ALA A 1 80 ? -10.758 6.301 -4.668 1 96.69 80 ALA A O 1
ATOM 656 N N . ILE A 1 81 ? -12.016 8.078 -5.113 1 97.25 81 ILE A N 1
ATOM 657 C CA . ILE A 1 81 ? -13.211 7.324 -5.477 1 97.25 81 ILE A CA 1
ATOM 658 C C . ILE A 1 81 ? -12.945 6.523 -6.75 1 97.25 81 ILE A C 1
ATOM 660 O O . ILE A 1 81 ? -13.281 5.34 -6.828 1 97.25 81 ILE A O 1
ATOM 664 N N . LEU A 1 82 ? -12.328 7.152 -7.656 1 97.38 82 LEU A N 1
ATOM 665 C CA . LEU A 1 82 ? -12.039 6.492 -8.922 1 97.38 82 LEU A CA 1
ATOM 666 C C . LEU A 1 82 ? -11.125 5.289 -8.711 1 97.38 82 LEU A C 1
ATOM 668 O O . LEU A 1 82 ? -11.398 4.199 -9.219 1 97.38 82 LEU A O 1
ATOM 672 N N . LEU A 1 83 ? -10.078 5.488 -7.965 1 97.25 83 LEU A N 1
ATOM 673 C CA . LEU A 1 83 ? -9.141 4.402 -7.688 1 97.25 83 LEU A CA 1
ATOM 674 C C . LEU A 1 83 ? -9.82 3.279 -6.918 1 97.25 83 LEU A C 1
ATOM 676 O O . LEU A 1 83 ? -9.555 2.102 -7.168 1 97.25 83 LEU A O 1
ATOM 680 N N . THR A 1 84 ? -10.695 3.686 -6.004 1 97.5 84 THR A N 1
ATOM 681 C CA . THR A 1 84 ? -11.43 2.686 -5.238 1 97.5 84 THR A CA 1
ATOM 682 C C . THR A 1 84 ? -12.289 1.824 -6.156 1 97.5 84 THR A C 1
ATOM 684 O O . THR A 1 84 ? -12.242 0.594 -6.09 1 97.5 84 THR A O 1
ATOM 687 N N . ILE A 1 85 ? -12.969 2.422 -7.016 1 97 85 ILE A N 1
ATOM 688 C CA . ILE A 1 85 ? -13.836 1.706 -7.949 1 97 85 ILE A CA 1
ATOM 689 C C . ILE A 1 85 ? -12.992 0.769 -8.812 1 97 85 ILE A C 1
ATOM 691 O O . ILE A 1 85 ? -13.336 -0.404 -8.984 1 97 85 ILE A O 1
ATOM 695 N N . LEU A 1 86 ? -11.93 1.251 -9.281 1 96.06 86 LEU A N 1
ATOM 696 C CA . LEU A 1 86 ? -11.086 0.485 -10.195 1 96.06 86 LEU A CA 1
ATOM 697 C C . LEU A 1 86 ? -10.43 -0.691 -9.469 1 96.06 86 LEU A C 1
ATOM 699 O O . LEU A 1 86 ? -10.336 -1.789 -10.023 1 96.06 86 LEU A O 1
ATOM 703 N N . THR A 1 87 ? -10.016 -0.468 -8.227 1 95.94 87 THR A N 1
ATOM 704 C CA . THR A 1 87 ? -9.266 -1.505 -7.527 1 95.94 87 THR A CA 1
ATOM 705 C C . THR A 1 87 ? -10.211 -2.535 -6.918 1 95.94 87 THR A C 1
ATOM 707 O O . THR A 1 87 ? -9.797 -3.643 -6.57 1 95.94 87 THR A O 1
ATOM 710 N N . PHE A 1 88 ? -11.5 -2.25 -6.836 1 96.12 88 PHE A N 1
ATOM 711 C CA . PHE A 1 88 ? -12.469 -3.182 -6.266 1 96.12 88 PHE A CA 1
ATOM 712 C C . PHE A 1 88 ? -13.023 -4.109 -7.34 1 96.12 88 PHE A C 1
ATOM 714 O O . PHE A 1 88 ? -13.742 -5.062 -7.031 1 96.12 88 PHE A O 1
ATOM 721 N N . ILE A 1 89 ? -12.672 -3.834 -8.531 1 93.5 89 ILE A N 1
ATOM 722 C CA . ILE A 1 89 ? -12.977 -4.766 -9.617 1 93.5 89 ILE A CA 1
ATOM 723 C C . ILE A 1 89 ? -11.984 -5.926 -9.594 1 93.5 89 ILE A C 1
ATOM 725 O O . ILE A 1 89 ? -10.773 -5.719 -9.695 1 93.5 89 ILE A O 1
ATOM 729 N N . PRO A 1 90 ? -12.5 -7.125 -9.438 1 91.38 90 PRO A N 1
ATOM 730 C CA . PRO A 1 90 ? -11.586 -8.273 -9.375 1 91.38 90 PRO A CA 1
ATOM 731 C C . PRO A 1 90 ? -10.711 -8.398 -10.617 1 91.38 90 PRO A C 1
ATOM 733 O O . PRO A 1 90 ? -11.156 -8.078 -11.727 1 91.38 90 PRO A O 1
ATOM 736 N N . ARG A 1 91 ? -9.508 -8.875 -10.422 1 88.25 91 ARG A N 1
ATOM 737 C CA . ARG A 1 91 ? -8.523 -8.977 -11.5 1 88.25 91 ARG A CA 1
ATOM 738 C C . ARG A 1 91 ? -9.023 -9.859 -12.625 1 88.25 91 ARG A C 1
ATOM 740 O O . ARG A 1 91 ? -8.695 -9.641 -13.797 1 88.25 91 ARG A O 1
ATOM 747 N N . LEU A 1 92 ? -9.836 -10.852 -12.32 1 86.38 92 LEU A N 1
ATOM 748 C CA . LEU A 1 92 ? -10.359 -11.781 -13.312 1 86.38 92 LEU A CA 1
ATOM 749 C C . LEU A 1 92 ? -11.18 -11.047 -14.367 1 86.38 92 LEU A C 1
ATOM 751 O O . LEU A 1 92 ? -11.141 -11.398 -15.555 1 86.38 92 LEU A O 1
ATOM 755 N N . TYR A 1 93 ? -11.836 -10.016 -13.961 1 89.25 93 TYR A N 1
ATOM 756 C CA . TYR A 1 93 ? -12.648 -9.25 -14.898 1 89.25 93 TYR A CA 1
ATOM 757 C C . TYR A 1 93 ? -11.781 -8.422 -15.836 1 89.25 93 TYR A C 1
ATOM 759 O O . TYR A 1 93 ? -12.078 -8.297 -17.031 1 89.25 93 TYR A O 1
ATOM 767 N N . TRP A 1 94 ? -10.719 -7.977 -15.305 1 89.19 94 TRP A N 1
ATOM 768 C CA . TRP A 1 94 ? -9.805 -7.23 -16.156 1 89.19 94 TRP A CA 1
ATOM 769 C C . TRP A 1 94 ? -9.203 -8.133 -17.234 1 89.19 94 TRP A C 1
ATOM 771 O O . TRP A 1 94 ? -9.047 -7.715 -18.391 1 89.19 94 TRP A O 1
ATOM 781 N N . THR A 1 95 ? -8.898 -9.32 -16.828 1 87.19 95 THR A N 1
ATOM 782 C CA . THR A 1 95 ? -8.336 -10.281 -17.781 1 87.19 95 THR A CA 1
ATOM 783 C C . THR A 1 95 ? -9.391 -10.711 -18.797 1 87.19 95 THR A C 1
ATOM 785 O O . THR A 1 95 ? -9.086 -10.875 -19.984 1 87.19 95 THR A O 1
ATOM 788 N N . ALA A 1 96 ? -10.57 -10.859 -18.375 1 88.25 96 ALA A N 1
ATOM 789 C CA . ALA A 1 96 ? -11.656 -11.273 -19.266 1 88.25 96 ALA A CA 1
ATOM 790 C C . ALA A 1 96 ? -11.977 -10.18 -20.281 1 88.25 96 ALA A C 1
ATOM 792 O O . ALA A 1 96 ? -12.258 -10.477 -21.453 1 88.25 96 ALA A O 1
ATOM 793 N N . TRP A 1 97 ? -11.883 -8.922 -19.828 1 90.12 97 TRP A N 1
ATOM 794 C CA . TRP A 1 97 ? -12.266 -7.801 -20.672 1 90.12 97 TRP A CA 1
ATOM 795 C C . TRP A 1 97 ? -11.156 -7.457 -21.656 1 90.12 97 TRP A C 1
ATOM 797 O O . TRP A 1 97 ? -11.422 -7.09 -22.812 1 90.12 97 TRP A O 1
ATOM 807 N N . PHE A 1 98 ? -9.867 -7.641 -21.266 1 89.44 98 PHE A N 1
ATOM 808 C CA . PHE A 1 98 ? -8.781 -7.082 -22.078 1 89.44 98 PHE A CA 1
ATOM 809 C C . PHE A 1 98 ? -7.793 -8.172 -22.469 1 89.44 98 PHE A C 1
ATOM 811 O O . PHE A 1 98 ? -6.867 -7.918 -23.25 1 89.44 98 PHE A O 1
ATOM 818 N N . GLY A 1 99 ? -8.016 -9.43 -22.016 1 83 99 GLY A N 1
ATOM 819 C CA . GLY A 1 99 ? -7.133 -10.531 -22.344 1 83 99 GLY A CA 1
ATOM 820 C C . GLY A 1 99 ? -5.82 -10.492 -21.578 1 83 99 GLY A C 1
ATOM 821 O O . GLY A 1 99 ? -5.676 -9.734 -20.625 1 83 99 GLY A O 1
ATOM 822 N N . LEU A 1 100 ? -4.969 -11.562 -21.969 1 77.12 100 LEU A N 1
ATOM 823 C CA . LEU A 1 100 ? -3.637 -11.609 -21.375 1 77.12 100 LEU A CA 1
ATOM 824 C C . LEU A 1 100 ? -2.689 -10.648 -22.094 1 77.12 100 LEU A C 1
ATOM 826 O O . LEU A 1 100 ? -2.746 -10.516 -23.312 1 77.12 100 LEU A O 1
ATOM 830 N N . GLY A 1 101 ? -2.021 -9.922 -21.516 1 74.12 101 GLY A N 1
ATOM 831 C CA . GLY A 1 101 ? -1.088 -9.023 -22.188 1 74.12 101 GLY A CA 1
ATOM 832 C C . GLY A 1 101 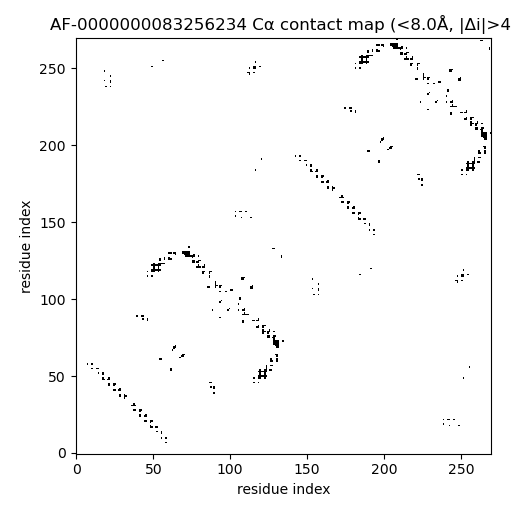? -1.729 -7.727 -22.641 1 74.12 101 GLY A C 1
ATOM 833 O O . GLY A 1 101 ? -2.787 -7.738 -23.266 1 74.12 101 GLY A O 1
ATOM 834 N N . GLY A 1 102 ? -1.864 -6.672 -21.906 1 74.5 102 GLY A N 1
ATOM 835 C CA . GLY A 1 102 ? -2.43 -5.375 -22.25 1 74.5 102 GLY A CA 1
ATOM 836 C C . GLY A 1 102 ? -1.516 -4.219 -21.891 1 74.5 102 GLY A C 1
ATOM 837 O O . GLY A 1 102 ? -0.381 -4.426 -21.453 1 74.5 102 GLY A O 1
ATOM 838 N N . PRO A 1 103 ? -2.062 -3.088 -22.344 1 84.69 103 PRO A N 1
ATOM 839 C CA . PRO A 1 103 ? -1.296 -1.892 -22 1 84.69 103 PRO A CA 1
ATOM 840 C C . PRO A 1 103 ? -1.039 -1.773 -20.5 1 84.69 103 PRO A C 1
ATOM 842 O O . PRO A 1 103 ? -1.744 -2.393 -19.688 1 84.69 103 PRO A O 1
ATOM 845 N N . PHE A 1 104 ? -0.062 -0.946 -20.156 1 86.06 104 PHE A N 1
ATOM 846 C CA . PHE A 1 104 ? 0.444 -0.793 -18.797 1 86.06 104 PHE A CA 1
ATOM 847 C C . PHE A 1 104 ? -0.682 -0.425 -17.844 1 86.06 104 PHE A C 1
ATOM 849 O O . PHE A 1 104 ? -0.751 -0.947 -16.719 1 86.06 104 PHE A O 1
ATOM 856 N N . PHE A 1 105 ? -1.583 0.422 -18.266 1 85.31 105 PHE A N 1
ATOM 857 C CA . PHE A 1 105 ? -2.602 0.964 -17.375 1 85.31 105 PHE A CA 1
ATOM 858 C C . PHE A 1 105 ? -3.635 -0.101 -17.031 1 85.31 105 PHE A C 1
ATOM 860 O O . PHE A 1 105 ? -4.344 0.021 -16.031 1 85.31 105 PHE A O 1
ATOM 867 N N . ILE A 1 106 ? -3.68 -1.176 -17.781 1 88.62 106 ILE A N 1
ATOM 868 C CA . ILE A 1 106 ? -4.566 -2.295 -17.484 1 88.62 106 ILE A CA 1
ATOM 869 C C . ILE A 1 106 ? -3.812 -3.35 -16.672 1 88.62 106 ILE A C 1
ATOM 871 O O . ILE A 1 106 ? -4.371 -3.949 -15.75 1 88.62 106 ILE A O 1
ATOM 875 N N . GLU A 1 107 ? -2.555 -3.48 -16.984 1 90.44 107 GLU A N 1
ATOM 876 C CA . GLU A 1 107 ? -1.726 -4.496 -16.328 1 90.44 107 GLU A CA 1
ATOM 877 C C . GLU A 1 107 ? -1.584 -4.23 -14.836 1 90.44 107 GLU A C 1
ATOM 879 O O . GLU A 1 107 ? -1.506 -5.168 -14.039 1 90.44 107 GLU A O 1
ATOM 884 N N . VAL A 1 108 ? -1.632 -2.984 -14.539 1 92.12 108 VAL A N 1
ATOM 885 C CA . VAL A 1 108 ? -1.469 -2.586 -13.141 1 92.12 108 VAL A CA 1
ATOM 886 C C . VAL A 1 108 ? -2.619 -3.146 -12.305 1 92.12 108 VAL A C 1
ATOM 888 O O . VAL A 1 108 ? -2.451 -3.436 -11.117 1 92.12 108 VAL A O 1
ATOM 891 N N . PHE A 1 109 ? -3.742 -3.408 -12.93 1 93.19 109 PHE A N 1
ATOM 892 C CA . PHE A 1 109 ? -4.91 -3.891 -12.203 1 93.19 109 PHE A CA 1
ATOM 893 C C . PHE A 1 109 ? -5.012 -5.41 -12.289 1 93.19 109 PHE A C 1
ATOM 895 O O . PHE A 1 109 ? -5.805 -6.023 -11.57 1 93.19 109 PHE A O 1
ATOM 902 N N . LYS A 1 110 ? -4.219 -6.012 -13.094 1 91.69 110 LYS A N 1
ATOM 903 C CA . LYS A 1 110 ? -4.215 -7.461 -13.242 1 91.69 110 LYS A CA 1
ATOM 904 C C . LYS A 1 110 ? -3.273 -8.117 -12.242 1 91.69 110 LYS A C 1
ATOM 906 O O . LYS A 1 110 ? -3.473 -9.273 -11.859 1 91.69 110 LYS A O 1
ATOM 911 N N . ILE A 1 111 ? -2.258 -7.383 -11.852 1 93.25 111 ILE A N 1
ATOM 912 C CA . ILE A 1 111 ? -1.281 -7.875 -10.891 1 93.25 111 ILE A CA 1
ATOM 913 C C . ILE A 1 111 ? -1.792 -7.633 -9.469 1 93.25 111 ILE A C 1
ATOM 915 O O . ILE A 1 111 ? -2.041 -6.492 -9.078 1 93.25 111 ILE A O 1
ATOM 919 N N . PRO A 1 112 ? -1.988 -8.695 -8.75 1 93.44 112 PRO A N 1
ATOM 920 C CA . PRO A 1 112 ? -2.555 -8.539 -7.406 1 93.44 112 PRO A CA 1
ATOM 921 C C . PRO A 1 112 ? -1.727 -7.609 -6.52 1 93.44 112 PRO A C 1
ATOM 923 O O . PRO A 1 112 ? -2.285 -6.824 -5.75 1 93.44 112 PRO A O 1
ATOM 926 N N . GLU A 1 113 ? -0.468 -7.602 -6.664 1 94.25 113 GLU A N 1
ATOM 927 C CA . GLU A 1 113 ? 0.432 -6.793 -5.848 1 94.25 113 GLU A CA 1
ATOM 928 C C . GLU A 1 113 ? 0.205 -5.301 -6.094 1 94.25 113 GLU A C 1
ATOM 930 O O . GLU A 1 113 ? 0.094 -4.523 -5.145 1 94.25 113 GLU A O 1
ATOM 935 N N . THR A 1 114 ? 0.082 -4.996 -7.363 1 95.81 114 THR A N 1
ATOM 936 C CA . THR A 1 114 ? -0.15 -3.59 -7.672 1 95.81 114 THR A CA 1
ATOM 937 C C . THR A 1 114 ? -1.568 -3.178 -7.289 1 95.81 114 THR A C 1
ATOM 939 O O . THR A 1 114 ? -1.801 -2.039 -6.879 1 95.81 114 THR A O 1
ATOM 942 N N . GLN A 1 115 ? -2.438 -4.043 -7.414 1 95.88 115 GLN A N 1
ATOM 943 C CA . GLN A 1 115 ? -3.814 -3.742 -7.035 1 95.88 115 GLN A CA 1
ATOM 944 C C . GLN A 1 115 ? -3.92 -3.447 -5.539 1 95.88 115 GLN A C 1
ATOM 946 O O . GLN A 1 115 ? -4.625 -2.521 -5.133 1 95.88 115 GLN A O 1
ATOM 951 N N . ILE A 1 116 ? -3.227 -4.199 -4.777 1 96.69 116 ILE A N 1
ATOM 952 C CA . ILE A 1 116 ? -3.203 -3.998 -3.332 1 96.69 116 ILE A CA 1
ATOM 953 C C . ILE A 1 116 ? -2.578 -2.643 -3.01 1 96.69 116 ILE A C 1
ATOM 955 O O . ILE A 1 116 ? -3.1 -1.894 -2.18 1 96.69 116 ILE A O 1
ATOM 959 N N . LEU A 1 117 ? -1.503 -2.367 -3.672 1 97.69 117 LEU A N 1
ATOM 960 C CA . LEU A 1 117 ? -0.816 -1.095 -3.486 1 97.69 117 LEU A CA 1
ATOM 961 C C . LEU A 1 117 ? -1.749 0.075 -3.785 1 97.69 117 LEU A C 1
ATOM 963 O O . LEU A 1 117 ? -1.856 1.008 -2.986 1 97.69 117 LEU A O 1
ATOM 967 N N . LEU A 1 118 ? -2.453 -0.027 -4.844 1 97.94 118 LEU A N 1
ATOM 968 C CA . LEU A 1 118 ? -3.34 1.046 -5.281 1 97.94 118 LEU A CA 1
ATOM 969 C C . LEU A 1 118 ? -4.574 1.125 -4.391 1 97.94 118 LEU A C 1
ATOM 971 O O . LEU A 1 118 ? -5.105 2.213 -4.148 1 97.94 118 LEU A O 1
ATOM 975 N N . THR A 1 119 ? -5.039 0.019 -3.916 1 98.12 119 THR A N 1
ATOM 976 C CA . THR A 1 119 ? -6.18 0.006 -3.008 1 98.12 119 THR A CA 1
ATOM 977 C C . THR A 1 119 ? -5.836 0.706 -1.696 1 98.12 119 THR A C 1
ATOM 979 O O . THR A 1 119 ? -6.617 1.519 -1.195 1 98.12 119 THR A O 1
ATOM 982 N N . ALA A 1 120 ? -4.676 0.367 -1.158 1 98.06 120 ALA A N 1
ATOM 983 C CA . ALA A 1 120 ? -4.219 1.052 0.049 1 98.06 120 ALA A CA 1
ATOM 984 C C . ALA A 1 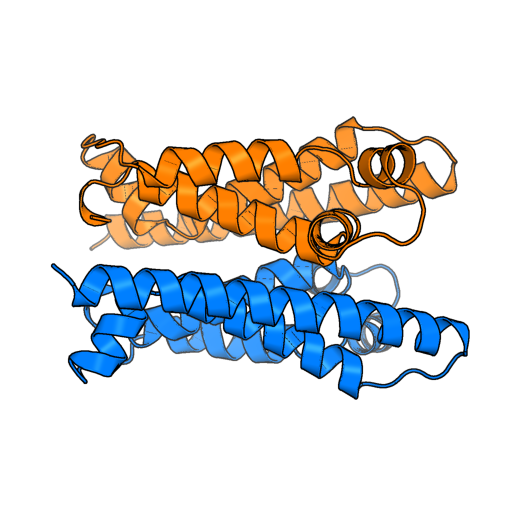120 ? -4.082 2.553 -0.19 1 98.06 120 ALA A C 1
ATOM 986 O O . ALA A 1 120 ? -4.461 3.359 0.663 1 98.06 120 ALA A O 1
ATOM 987 N N . PHE A 1 121 ? -3.529 2.885 -1.41 1 98.12 121 PHE A N 1
ATOM 988 C CA . PHE A 1 121 ? -3.367 4.285 -1.779 1 98.12 121 PHE A CA 1
ATOM 989 C C . PHE A 1 121 ? -4.719 4.984 -1.861 1 98.12 121 PHE A C 1
ATOM 991 O O . PHE A 1 121 ? -4.855 6.133 -1.435 1 98.12 121 PHE A O 1
ATOM 998 N N . ALA A 1 122 ? -5.684 4.332 -2.352 1 98.19 122 ALA A N 1
ATOM 999 C CA . ALA A 1 122 ? -7.035 4.879 -2.428 1 98.19 122 ALA A CA 1
ATOM 1000 C C . ALA A 1 122 ? -7.578 5.199 -1.038 1 98.19 122 ALA A C 1
ATOM 1002 O O . ALA A 1 122 ? -8.195 6.246 -0.831 1 98.19 122 ALA A O 1
ATOM 1003 N N . GLY A 1 123 ? -7.375 4.336 -0.092 1 97.81 123 GLY A N 1
ATOM 1004 C CA . GLY A 1 123 ? -7.797 4.59 1.276 1 97.81 123 GLY A CA 1
ATOM 1005 C C . GLY A 1 123 ? -7.133 5.809 1.89 1 97.81 123 GLY A C 1
ATOM 1006 O O . GLY A 1 123 ? -7.781 6.598 2.58 1 97.81 123 GLY A O 1
ATOM 1007 N N . ILE A 1 124 ? -5.844 5.906 1.618 1 97.25 124 ILE A N 1
ATOM 1008 C CA . ILE A 1 124 ? -5.082 7.043 2.123 1 97.25 124 ILE A CA 1
ATOM 1009 C C . ILE A 1 124 ? -5.637 8.336 1.534 1 97.25 124 ILE A C 1
ATOM 1011 O O . ILE A 1 124 ? -5.91 9.297 2.266 1 97.25 124 ILE A O 1
ATOM 1015 N N . LEU A 1 125 ? -5.828 8.367 0.23 1 96.5 125 LEU A N 1
ATOM 1016 C CA . LEU A 1 125 ? -6.34 9.555 -0.447 1 96.5 125 LEU A CA 1
ATOM 1017 C C . LEU A 1 125 ? -7.734 9.906 0.06 1 96.5 125 LEU A C 1
ATOM 1019 O O . LEU A 1 125 ? -8.078 11.086 0.168 1 96.5 125 LEU A O 1
ATOM 1023 N N . PHE A 1 126 ? -8.5 8.898 0.339 1 96.69 126 PHE A N 1
ATOM 1024 C CA . PHE A 1 126 ? -9.859 9.109 0.81 1 96.69 126 PHE A CA 1
ATOM 1025 C C . PHE A 1 126 ? -9.875 9.922 2.096 1 96.69 126 PHE A C 1
ATOM 1027 O O . PHE A 1 126 ? -10.625 10.891 2.215 1 96.69 126 PHE A O 1
ATOM 1034 N N . VAL A 1 127 ? -9.023 9.57 3.02 1 95.75 127 VAL A N 1
ATOM 1035 C CA . VAL A 1 127 ? -8.961 10.289 4.289 1 95.75 127 VAL A CA 1
ATOM 1036 C C . VAL A 1 127 ? -8.359 11.672 4.074 1 95.75 127 VAL A C 1
ATOM 1038 O O . VAL A 1 127 ? -8.844 12.664 4.629 1 95.75 127 VAL A O 1
ATOM 1041 N N . ARG A 1 128 ? -7.367 11.758 3.236 1 93.75 128 ARG A N 1
ATOM 1042 C CA . ARG A 1 128 ? -6.738 13.047 2.975 1 93.75 128 ARG A CA 1
ATOM 1043 C C . ARG A 1 128 ? -7.715 14.008 2.305 1 93.75 128 ARG A C 1
ATOM 1045 O O . ARG A 1 128 ? -7.664 15.211 2.539 1 93.75 128 ARG A O 1
ATOM 1052 N N . ALA A 1 129 ? -8.547 13.43 1.545 1 94.69 129 ALA A N 1
ATOM 1053 C CA . ALA A 1 129 ? -9.531 14.242 0.831 1 94.69 129 ALA A CA 1
ATOM 1054 C C . ALA A 1 129 ? -10.523 14.875 1.799 1 94.69 129 ALA A C 1
ATOM 1056 O O . ALA A 1 129 ? -11.172 15.875 1.472 1 94.69 129 ALA A O 1
ATOM 1057 N N . LEU A 1 130 ? -10.625 14.305 2.941 1 93.56 130 LEU A N 1
ATOM 1058 C CA . LEU A 1 130 ? -11.609 14.773 3.916 1 93.56 130 LEU A CA 1
ATOM 1059 C C . LEU A 1 130 ? -10.945 15.648 4.977 1 93.56 130 LEU A C 1
ATOM 1061 O O . LEU A 1 130 ? -11.625 16.203 5.844 1 93.56 130 LEU A O 1
ATOM 1065 N N . ASP A 1 131 ? -9.656 15.68 4.887 1 87.38 131 ASP A N 1
ATOM 1066 C CA . ASP A 1 131 ? -8.914 16.422 5.895 1 87.38 131 ASP A CA 1
ATOM 1067 C C . ASP A 1 131 ? -8.648 17.859 5.43 1 87.38 131 ASP A C 1
ATOM 1069 O O . ASP A 1 131 ? -8.117 18.078 4.344 1 87.38 131 ASP A O 1
ATOM 1073 N N . ARG A 1 132 ? -8.984 18.875 6.316 1 72.25 132 ARG A N 1
ATOM 1074 C CA . ARG A 1 132 ? -8.828 20.297 6.043 1 72.25 132 ARG A CA 1
ATOM 1075 C C . ARG A 1 132 ? -7.352 20.672 5.934 1 72.25 132 ARG A C 1
ATOM 1077 O O . ARG A 1 132 ? -6.992 21.594 5.203 1 72.25 132 ARG A O 1
ATOM 1084 N N . ARG A 1 133 ? -6.555 19.891 6.66 1 66.06 133 ARG A N 1
ATOM 1085 C CA . ARG A 1 133 ? -5.148 20.281 6.719 1 66.06 133 ARG A CA 1
ATOM 1086 C C . ARG A 1 133 ? -4.363 19.656 5.57 1 66.06 133 ARG A C 1
ATOM 1088 O O . ARG A 1 133 ? -3.203 20 5.344 1 66.06 133 ARG A O 1
ATOM 1095 N N . SER A 1 134 ? -4.957 18.828 4.836 1 58.22 134 SER A N 1
ATOM 1096 C CA . SER A 1 134 ? -4.23 18.156 3.76 1 58.22 134 SER A CA 1
ATOM 1097 C C . SER A 1 134 ? -4.074 19.078 2.547 1 58.22 134 SER A C 1
ATOM 1099 O O . SER A 1 134 ? -3.352 18.734 1.604 1 58.22 134 SER A O 1
ATOM 1101 N N . THR A 1 135 ? -4.746 20.312 2.555 1 50.47 135 THR A N 1
ATOM 1102 C CA . THR A 1 135 ? -4.594 21.266 1.467 1 50.47 135 THR A CA 1
ATOM 1103 C C . THR A 1 135 ? -3.684 22.422 1.888 1 50.47 135 THR A C 1
ATOM 1105 O O . THR A 1 135 ? -3.721 22.859 3.039 1 50.47 135 THR A O 1
ATOM 1108 N N . MET B 1 1 ? 2.09 29.688 -6.578 1 45.78 1 MET B N 1
ATOM 1109 C CA . MET B 1 1 ? 1.015 28.828 -7.074 1 45.78 1 MET B CA 1
ATOM 1110 C C . MET B 1 1 ? 1.557 27.766 -8.023 1 45.78 1 MET B C 1
ATOM 1112 O O . MET B 1 1 ? 1.148 26.609 -7.965 1 45.78 1 MET B O 1
ATOM 1116 N N . ASN B 1 2 ? 2.678 28.094 -8.781 1 59.09 2 ASN B N 1
ATOM 1117 C CA . ASN B 1 2 ? 3.318 27.344 -9.859 1 59.09 2 ASN B CA 1
ATOM 1118 C C . ASN B 1 2 ? 4.148 26.188 -9.328 1 59.09 2 ASN B C 1
ATOM 1120 O O . ASN B 1 2 ? 4.145 25.094 -9.898 1 59.09 2 ASN B O 1
ATOM 1124 N N . ARG B 1 3 ? 4.68 26.359 -8.211 1 67.31 3 ARG B N 1
ATOM 1125 C CA . ARG B 1 3 ? 5.633 25.391 -7.695 1 67.31 3 ARG B CA 1
ATOM 1126 C C . ARG B 1 3 ? 4.918 24.188 -7.102 1 67.31 3 ARG B C 1
ATOM 1128 O O . ARG B 1 3 ? 5.352 23.047 -7.281 1 67.31 3 ARG B O 1
ATOM 1135 N N . LYS B 1 4 ? 3.752 24.406 -6.484 1 73.25 4 LYS B N 1
ATOM 1136 C CA . LYS B 1 4 ? 2.971 23.328 -5.887 1 73.25 4 LYS B CA 1
ATOM 1137 C C . LYS B 1 4 ? 2.434 22.375 -6.953 1 73.25 4 LYS B C 1
ATOM 1139 O O . LYS B 1 4 ? 2.439 21.156 -6.766 1 73.25 4 LYS B O 1
ATOM 1144 N N . TRP B 1 5 ? 2.129 22.953 -8.109 1 74.88 5 TRP B N 1
ATOM 1145 C CA . TRP B 1 5 ? 1.591 22.156 -9.203 1 74.88 5 TRP B CA 1
ATOM 1146 C C . TRP B 1 5 ? 2.678 21.297 -9.836 1 74.88 5 TRP B C 1
ATOM 1148 O O . TRP B 1 5 ? 2.439 20.125 -10.172 1 74.88 5 TRP B O 1
ATOM 1158 N N . ILE B 1 6 ? 3.83 21.859 -9.859 1 75.25 6 ILE B N 1
ATOM 1159 C CA . ILE B 1 6 ? 4.945 21.141 -10.477 1 75.25 6 ILE B CA 1
ATOM 1160 C C . ILE B 1 6 ? 5.348 19.969 -9.602 1 75.25 6 ILE B C 1
ATOM 1162 O O . ILE B 1 6 ? 5.602 18.859 -10.102 1 75.25 6 ILE B O 1
ATOM 1166 N N . SER B 1 7 ? 5.305 20.219 -8.414 1 81.75 7 SER B N 1
ATOM 1167 C CA . SER B 1 7 ? 5.672 19.156 -7.484 1 81.75 7 SER B CA 1
ATOM 1168 C C . SER B 1 7 ? 4.637 18.047 -7.484 1 81.75 7 SER B C 1
ATOM 1170 O O . SER B 1 7 ? 4.984 16.859 -7.434 1 81.75 7 SER B O 1
ATOM 1172 N N . SER B 1 8 ? 3.443 18.438 -7.641 1 84.25 8 SER B N 1
ATOM 1173 C CA . SER B 1 8 ? 2.385 17.438 -7.688 1 84.25 8 SER B CA 1
ATOM 1174 C C . SER B 1 8 ? 2.48 16.594 -8.953 1 84.25 8 SER B C 1
ATOM 1176 O O . SER B 1 8 ? 2.303 15.375 -8.906 1 84.25 8 SER B O 1
ATOM 1178 N N . ILE B 1 9 ? 2.785 17.234 -9.992 1 88.81 9 ILE B N 1
ATOM 1179 C CA . ILE B 1 9 ? 2.924 16.531 -11.266 1 88.81 9 ILE B CA 1
ATOM 1180 C C . ILE B 1 9 ? 4.125 15.594 -11.203 1 88.81 9 ILE B C 1
ATOM 1182 O O . ILE B 1 9 ? 4.051 14.461 -11.68 1 88.81 9 ILE B O 1
ATOM 1186 N N . ALA B 1 10 ? 5.16 16.047 -10.633 1 91.5 10 ALA B N 1
ATOM 1187 C CA . ALA B 1 10 ? 6.371 15.242 -10.508 1 91.5 10 ALA B CA 1
ATOM 1188 C C . ALA B 1 10 ? 6.109 13.984 -9.688 1 91.5 10 ALA B C 1
ATOM 1190 O O . ALA B 1 10 ? 6.605 12.906 -10.023 1 91.5 10 ALA B O 1
ATOM 1191 N N . VAL B 1 11 ? 5.34 14.148 -8.711 1 92.88 11 VAL B N 1
ATOM 1192 C CA . VAL B 1 11 ? 5.02 13.016 -7.844 1 92.88 11 VAL B CA 1
ATOM 1193 C C . VAL B 1 11 ? 4.188 11.992 -8.617 1 92.88 11 VAL B C 1
ATOM 1195 O O . VAL B 1 11 ? 4.477 10.797 -8.578 1 92.88 11 VAL B O 1
ATOM 1198 N N . VAL B 1 12 ? 3.244 12.469 -9.352 1 93.38 12 VAL B N 1
ATOM 1199 C CA . VAL B 1 12 ? 2.365 11.586 -10.117 1 93.38 12 VAL B CA 1
ATOM 1200 C C . VAL B 1 12 ? 3.168 10.867 -11.195 1 93.38 12 VAL B C 1
ATOM 1202 O O . VAL B 1 12 ? 3.023 9.656 -11.383 1 93.38 12 VAL B O 1
ATOM 1205 N N . VAL B 1 13 ? 4.004 11.57 -11.82 1 95.06 13 VAL B N 1
ATOM 1206 C CA . VAL B 1 13 ? 4.852 10.977 -12.844 1 95.06 13 VAL B CA 1
ATOM 1207 C C . VAL B 1 13 ? 5.785 9.945 -12.219 1 95.06 13 VAL B C 1
ATOM 1209 O O . VAL B 1 13 ? 5.969 8.852 -12.758 1 95.06 13 VAL B O 1
ATOM 1212 N N . GLY B 1 14 ? 6.355 10.32 -11.086 1 95.94 14 GLY B N 1
ATOM 1213 C CA . GLY B 1 14 ? 7.207 9.383 -10.375 1 95.94 14 GLY B CA 1
ATOM 1214 C C . GLY B 1 14 ? 6.496 8.094 -9.992 1 95.94 14 GLY B C 1
ATOM 1215 O O . GLY B 1 14 ? 7.051 7.004 -10.133 1 95.94 14 GLY B O 1
ATOM 1216 N N . MET B 1 15 ? 5.281 8.203 -9.555 1 96.56 15 MET B N 1
ATOM 1217 C CA . MET B 1 15 ? 4.488 7.039 -9.18 1 96.56 15 MET B CA 1
ATOM 1218 C C . MET B 1 15 ? 4.188 6.172 -10.398 1 96.56 15 MET B C 1
ATOM 1220 O O . MET B 1 15 ? 4.266 4.941 -10.328 1 96.56 15 MET B O 1
ATOM 1224 N N . LEU B 1 16 ? 3.896 6.844 -11.484 1 96.19 16 LEU B N 1
ATOM 1225 C CA . LEU B 1 16 ? 3.596 6.117 -12.711 1 96.19 16 LEU B CA 1
ATOM 1226 C C . LEU B 1 16 ? 4.832 5.387 -13.227 1 96.19 16 LEU B C 1
ATOM 1228 O O . LEU B 1 16 ? 4.738 4.242 -13.672 1 96.19 16 LEU B O 1
ATOM 1232 N N . VAL B 1 17 ? 5.934 6.031 -13.156 1 96.75 17 VAL B N 1
ATOM 1233 C CA . VAL B 1 17 ? 7.184 5.418 -13.594 1 96.75 17 VAL B CA 1
ATOM 1234 C C . VAL B 1 17 ? 7.5 4.207 -12.719 1 96.75 17 VAL B C 1
ATOM 1236 O O . VAL B 1 17 ? 7.906 3.158 -13.219 1 96.75 17 VAL B O 1
ATOM 1239 N N . LEU B 1 18 ? 7.305 4.344 -11.461 1 97.44 18 LEU B N 1
ATOM 124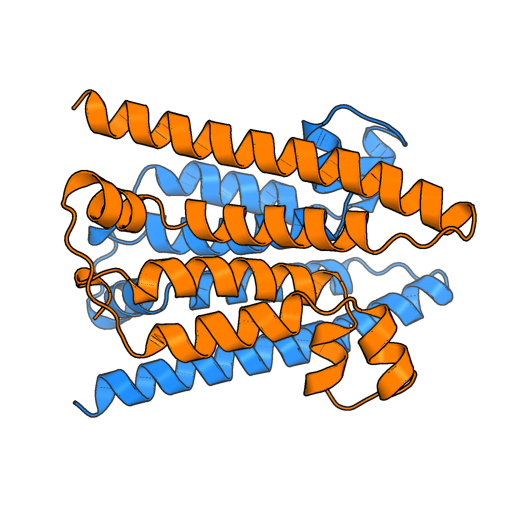0 C CA . LEU B 1 18 ? 7.559 3.234 -10.547 1 97.44 18 LEU B CA 1
ATOM 1241 C C . LEU B 1 18 ? 6.637 2.059 -10.852 1 97.44 18 LEU B C 1
ATOM 1243 O O . LEU B 1 18 ? 7.07 0.903 -10.82 1 97.44 18 LEU B O 1
ATOM 1247 N N . LEU B 1 19 ? 5.395 2.355 -11.141 1 96.94 19 LEU B N 1
ATOM 1248 C CA . LEU B 1 19 ? 4.449 1.302 -11.492 1 96.94 19 LEU B CA 1
ATOM 1249 C C . LEU B 1 19 ? 4.848 0.621 -12.797 1 96.94 19 LEU B C 1
ATOM 1251 O O . LEU B 1 19 ? 4.691 -0.595 -12.938 1 96.94 19 LEU B O 1
ATOM 1255 N N . LEU B 1 20 ? 5.348 1.425 -13.688 1 95.81 20 LEU B N 1
ATOM 1256 C CA . LEU B 1 20 ? 5.809 0.865 -14.953 1 95.81 20 LEU B CA 1
ATOM 1257 C C . LEU B 1 20 ? 6.98 -0.084 -14.727 1 95.81 20 LEU B C 1
ATOM 1259 O O . LEU B 1 20 ? 7.004 -1.189 -15.273 1 95.81 20 LEU B O 1
ATOM 1263 N N . ILE B 1 21 ? 7.898 0.365 -13.992 1 96.25 21 ILE B N 1
ATOM 1264 C CA . ILE B 1 21 ? 9.055 -0.472 -13.68 1 96.25 21 ILE B CA 1
ATOM 1265 C C . ILE B 1 21 ? 8.594 -1.734 -12.953 1 96.25 21 ILE B C 1
ATOM 1267 O O . ILE B 1 21 ? 9.07 -2.834 -13.242 1 96.25 21 ILE B O 1
ATOM 1271 N N . PHE B 1 22 ? 7.656 -1.577 -12.031 1 95.81 22 PHE B N 1
ATOM 1272 C CA . PHE B 1 22 ? 7.121 -2.699 -11.273 1 95.81 22 PHE B CA 1
ATOM 1273 C C . PHE B 1 22 ? 6.504 -3.738 -12.203 1 95.81 22 PHE B C 1
ATOM 1275 O O . PHE B 1 22 ? 6.832 -4.926 -12.117 1 95.81 22 PHE B O 1
ATOM 1282 N N . THR B 1 23 ? 5.648 -3.322 -13.086 1 94.06 23 THR B N 1
ATOM 1283 C CA . THR B 1 23 ? 4.914 -4.246 -13.938 1 94.06 23 THR B CA 1
ATOM 1284 C C . THR B 1 23 ? 5.855 -4.957 -14.906 1 94.06 23 THR B C 1
ATOM 1286 O O . THR B 1 23 ? 5.711 -6.156 -15.156 1 94.06 23 THR B O 1
ATOM 1289 N N . THR B 1 24 ? 6.844 -4.254 -15.383 1 93.31 24 THR B N 1
ATOM 1290 C CA . THR B 1 24 ? 7.809 -4.863 -16.281 1 93.31 24 THR B CA 1
ATOM 1291 C C . THR B 1 24 ? 8.688 -5.867 -15.547 1 93.31 24 THR B C 1
ATOM 1293 O O . THR B 1 24 ? 8.945 -6.965 -16.047 1 93.31 24 THR B O 1
ATOM 1296 N N . THR B 1 25 ? 9.125 -5.43 -14.422 1 93.44 25 THR B N 1
ATOM 1297 C CA . THR B 1 25 ? 9.953 -6.316 -13.609 1 93.44 25 THR B CA 1
ATOM 1298 C C . THR B 1 25 ? 9.172 -7.551 -13.18 1 93.44 25 THR B C 1
ATOM 1300 O O . THR B 1 25 ? 9.719 -8.656 -13.117 1 93.44 25 THR B O 1
ATOM 1303 N N . TYR B 1 26 ? 7.93 -7.324 -12.883 1 92.06 26 TYR B N 1
ATOM 1304 C CA . TYR B 1 26 ? 7.066 -8.43 -12.469 1 92.06 26 TYR B CA 1
ATOM 1305 C C . TYR B 1 26 ? 6.91 -9.445 -13.594 1 92.06 26 TYR B C 1
ATOM 1307 O O . TYR B 1 26 ? 6.941 -10.656 -13.352 1 92.06 26 TYR B O 1
ATOM 1315 N N . ALA B 1 27 ? 6.711 -9.047 -14.766 1 90.19 27 ALA B N 1
ATOM 1316 C CA . ALA B 1 27 ? 6.605 -9.945 -15.914 1 90.19 27 ALA B CA 1
ATOM 1317 C C . ALA B 1 27 ? 7.887 -10.75 -16.109 1 90.19 27 ALA B C 1
ATOM 1319 O O . ALA B 1 27 ? 7.84 -11.961 -16.328 1 90.19 27 ALA B O 1
ATOM 1320 N N . ASP B 1 28 ? 9.008 -10.062 -15.977 1 91.19 28 ASP B N 1
ATOM 1321 C CA . ASP B 1 28 ? 10.297 -10.742 -16.078 1 91.19 28 ASP B CA 1
ATOM 1322 C C . ASP B 1 28 ? 10.477 -11.766 -14.961 1 91.19 28 ASP B C 1
ATOM 1324 O O . ASP B 1 28 ? 11.016 -12.852 -15.18 1 91.19 28 ASP B O 1
ATOM 1328 N N . PHE B 1 29 ? 10.016 -11.352 -13.805 1 89.88 29 PHE B N 1
ATOM 1329 C CA . PHE B 1 29 ? 10.102 -12.211 -12.633 1 89.88 29 PHE B CA 1
ATOM 1330 C C . PHE B 1 29 ? 9.289 -13.484 -12.836 1 89.88 29 PHE B C 1
ATOM 1332 O O . PHE B 1 29 ? 9.758 -14.586 -12.531 1 89.88 29 PHE B O 1
ATOM 1339 N N . GLN B 1 30 ? 8.125 -13.383 -13.359 1 87.25 30 GLN B N 1
ATOM 1340 C CA . GLN B 1 30 ? 7.258 -14.523 -13.602 1 87.25 30 GLN B CA 1
ATOM 1341 C C . GLN B 1 30 ? 7.852 -15.453 -14.664 1 87.25 30 GLN B C 1
ATOM 1343 O O . GLN B 1 30 ? 7.805 -16.672 -14.523 1 87.25 30 GLN B O 1
ATOM 1348 N N . GLN B 1 31 ? 8.391 -14.852 -15.625 1 89.75 31 GLN B N 1
ATOM 1349 C CA . GLN B 1 31 ? 9.039 -15.648 -16.672 1 89.75 31 GLN B CA 1
ATOM 1350 C C . GLN B 1 31 ? 10.234 -16.422 -16.109 1 89.75 31 GLN B C 1
ATOM 1352 O O . GLN B 1 31 ? 10.445 -17.578 -16.469 1 89.75 31 GLN B O 1
ATOM 1357 N N . ALA B 1 32 ? 10.93 -15.742 -15.312 1 89.44 32 ALA B N 1
ATOM 1358 C CA . ALA B 1 32 ? 12.086 -16.391 -14.695 1 89.44 32 ALA B CA 1
ATOM 1359 C C . ALA B 1 32 ? 11.648 -17.547 -13.805 1 89.44 32 ALA B C 1
ATOM 1361 O O . ALA B 1 32 ? 12.305 -18.594 -13.773 1 89.44 32 ALA B O 1
ATOM 1362 N N . LEU B 1 33 ? 10.57 -17.406 -13.094 1 85.56 33 LEU B N 1
ATOM 1363 C CA . LEU B 1 33 ? 10.047 -18.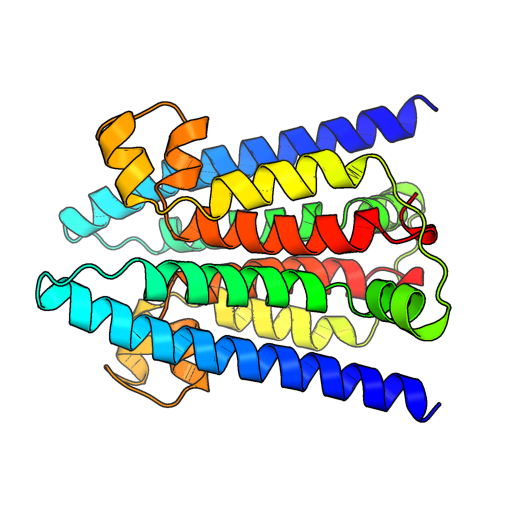453 -12.234 1 85.56 33 LEU B CA 1
ATOM 1364 C C . LEU B 1 33 ? 9.602 -19.656 -13.055 1 85.56 33 LEU B C 1
ATOM 1366 O O . LEU B 1 33 ? 9.828 -20.797 -12.656 1 85.56 33 LEU B O 1
ATOM 1370 N N . GLU B 1 34 ? 8.984 -19.344 -14.125 1 87.31 34 GLU B N 1
ATOM 1371 C CA . GLU B 1 34 ? 8.547 -20.406 -15.008 1 87.31 34 GLU B CA 1
ATOM 1372 C C . GLU B 1 34 ? 9.727 -21.219 -15.547 1 87.31 34 GLU B C 1
ATOM 1374 O O . GLU B 1 34 ? 9.617 -22.422 -15.781 1 87.31 34 GLU B O 1
ATOM 1379 N N . ARG B 1 35 ? 10.844 -20.562 -15.641 1 89.75 35 ARG B N 1
ATOM 1380 C CA . ARG B 1 35 ? 12.055 -21.234 -16.125 1 89.75 35 ARG B CA 1
ATOM 1381 C C . ARG B 1 35 ? 12.875 -21.797 -14.977 1 89.75 35 ARG B C 1
ATOM 1383 O O . ARG B 1 35 ? 13.984 -22.297 -15.188 1 89.75 35 ARG B O 1
ATOM 1390 N N . ALA B 1 36 ? 12.414 -21.656 -13.82 1 87.44 36 ALA B N 1
ATOM 1391 C CA . ALA B 1 36 ? 13.055 -22.141 -12.602 1 87.44 36 ALA B CA 1
ATOM 1392 C C . ALA B 1 36 ? 14.359 -21.406 -12.336 1 87.44 36 ALA B C 1
ATOM 1394 O O . ALA B 1 36 ? 15.328 -21.984 -11.836 1 87.44 36 ALA B O 1
ATOM 1395 N N . GLU B 1 37 ? 14.414 -20.234 -12.773 1 86.69 37 GLU B N 1
ATOM 1396 C CA . GLU B 1 37 ? 15.555 -19.359 -12.539 1 86.69 37 GLU B CA 1
ATOM 1397 C C . GLU B 1 37 ? 15.203 -18.25 -11.555 1 86.69 37 GLU B C 1
ATOM 1399 O O . GLU B 1 37 ? 14.969 -17.109 -11.961 1 86.69 37 GLU B O 1
ATOM 1404 N N . TYR B 1 38 ? 15.18 -18.688 -10.352 1 79.19 38 TYR B N 1
ATOM 1405 C CA . TYR B 1 38 ? 14.836 -17.688 -9.344 1 79.19 38 TYR B CA 1
ATOM 1406 C C . TYR B 1 38 ? 15.969 -16.688 -9.156 1 79.19 38 TYR B C 1
ATOM 1408 O O . TYR B 1 38 ? 17.109 -17.078 -8.914 1 79.19 38 TYR B O 1
ATOM 1416 N N . ASN B 1 39 ? 15.625 -15.375 -9.445 1 83.06 39 ASN B N 1
ATOM 1417 C CA . ASN B 1 39 ? 16.578 -14.289 -9.266 1 83.06 39 ASN B CA 1
ATOM 1418 C C . ASN B 1 39 ? 16.109 -13.297 -8.203 1 83.06 39 ASN B C 1
ATOM 1420 O O . ASN B 1 39 ? 15.07 -12.656 -8.359 1 83.06 39 ASN B O 1
ATOM 1424 N N . ILE B 1 40 ? 16.922 -13.148 -7.215 1 88.56 40 ILE B N 1
ATOM 1425 C CA . ILE B 1 40 ? 16.609 -12.297 -6.07 1 88.56 40 ILE B CA 1
ATOM 1426 C C . ILE B 1 40 ? 16.578 -10.828 -6.512 1 88.56 40 ILE B C 1
ATOM 1428 O O . ILE B 1 40 ? 15.898 -10.008 -5.891 1 88.56 40 ILE B O 1
ATOM 1432 N N . SER B 1 41 ? 17.25 -10.539 -7.586 1 90.19 41 SER B N 1
ATOM 1433 C CA . SER B 1 41 ? 17.359 -9.156 -8.047 1 90.19 41 SER B CA 1
ATOM 1434 C C . SER B 1 41 ? 15.992 -8.594 -8.43 1 90.19 41 SER B C 1
ATOM 1436 O O . SER B 1 41 ? 15.703 -7.418 -8.172 1 90.19 41 SER B O 1
ATOM 1438 N N . HIS B 1 42 ? 15.133 -9.438 -9.008 1 92.31 42 HIS B N 1
ATOM 1439 C CA . HIS B 1 42 ? 13.805 -8.984 -9.398 1 92.31 42 HIS B CA 1
ATOM 1440 C C . HIS B 1 42 ? 12.961 -8.641 -8.18 1 92.31 42 HIS B C 1
ATOM 1442 O O . HIS B 1 42 ? 12.258 -7.625 -8.172 1 92.31 42 HIS B O 1
ATOM 1448 N N . PHE B 1 43 ? 13.125 -9.391 -7.16 1 91.56 43 PHE B N 1
ATOM 1449 C CA . PHE B 1 43 ? 12.359 -9.172 -5.941 1 91.56 43 PHE B CA 1
ATOM 1450 C C . PHE B 1 43 ? 12.773 -7.867 -5.27 1 91.56 43 PHE B C 1
ATOM 1452 O O . PHE B 1 43 ? 11.922 -7.082 -4.855 1 91.56 43 PHE B O 1
ATOM 1459 N N . VAL B 1 44 ? 14.016 -7.676 -5.199 1 93.31 44 VAL B N 1
ATOM 1460 C CA . VAL B 1 44 ? 14.539 -6.48 -4.559 1 93.31 44 VAL B CA 1
ATOM 1461 C C . VAL B 1 44 ? 14.078 -5.238 -5.32 1 93.31 44 VAL B C 1
ATOM 1463 O O . VAL B 1 44 ? 13.703 -4.234 -4.711 1 93.31 44 VAL B O 1
ATOM 1466 N N . LEU B 1 45 ? 14.094 -5.367 -6.602 1 95.81 45 LEU B N 1
ATOM 1467 C CA . LEU B 1 45 ? 13.688 -4.227 -7.414 1 95.81 45 LEU B CA 1
ATOM 1468 C C . LEU B 1 45 ? 12.203 -3.928 -7.219 1 95.81 45 LEU B C 1
ATOM 1470 O O . LEU B 1 45 ? 11.812 -2.766 -7.09 1 95.81 45 LEU B O 1
ATOM 1474 N N . ILE B 1 46 ? 11.414 -4.938 -7.176 1 95.38 46 ILE B N 1
ATOM 1475 C CA . ILE B 1 46 ? 9.977 -4.777 -6.949 1 95.38 46 ILE B CA 1
ATOM 1476 C C . ILE B 1 46 ? 9.734 -4.152 -5.578 1 95.38 46 ILE B C 1
ATOM 1478 O O . ILE B 1 46 ? 8.977 -3.191 -5.453 1 95.38 46 ILE B O 1
ATOM 1482 N N . SER B 1 47 ? 10.461 -4.688 -4.602 1 96.44 47 SER B N 1
ATOM 1483 C CA . SER B 1 47 ? 10.328 -4.16 -3.248 1 96.44 47 SER B CA 1
ATOM 1484 C C . SER B 1 47 ? 10.75 -2.695 -3.184 1 96.44 47 SER B C 1
ATOM 1486 O O . SER B 1 47 ? 10.109 -1.89 -2.502 1 96.44 47 SER B O 1
ATOM 1488 N N . LEU B 1 48 ? 11.781 -2.395 -3.906 1 97.25 48 LEU B N 1
ATOM 1489 C CA . LEU B 1 48 ? 12.273 -1.02 -3.941 1 97.25 48 LEU B CA 1
ATOM 1490 C C . LEU B 1 48 ? 11.25 -0.096 -4.594 1 97.25 48 LEU B C 1
ATOM 1492 O O . LEU B 1 48 ? 11.039 1.027 -4.133 1 97.25 48 LEU B O 1
ATOM 1496 N N . CYS B 1 49 ? 10.648 -0.521 -5.617 1 97.69 49 CYS B N 1
ATOM 1497 C CA . CYS B 1 49 ? 9.617 0.265 -6.289 1 97.69 49 CYS B CA 1
ATOM 1498 C C . CYS B 1 49 ? 8.453 0.552 -5.348 1 97.69 49 CYS B C 1
ATOM 1500 O O . CYS B 1 49 ? 7.969 1.683 -5.281 1 97.69 49 CYS B O 1
ATOM 1502 N N . VAL B 1 50 ? 8.078 -0.447 -4.609 1 98 50 VAL B N 1
ATOM 1503 C CA . VAL B 1 50 ? 6.945 -0.315 -3.699 1 98 50 VAL B CA 1
ATOM 1504 C C . VAL B 1 50 ? 7.316 0.611 -2.545 1 98 50 VAL B C 1
ATOM 1506 O O . VAL B 1 50 ? 6.531 1.478 -2.158 1 98 50 VAL B O 1
ATOM 1509 N N . PHE B 1 51 ? 8.523 0.457 -2.049 1 98.12 51 PHE B N 1
ATOM 1510 C CA . PHE B 1 51 ? 9.008 1.308 -0.971 1 98.12 51 PHE B CA 1
ATOM 1511 C C . PHE B 1 51 ? 9.039 2.768 -1.402 1 98.12 51 PHE B C 1
ATOM 1513 O O . PHE B 1 51 ? 8.562 3.645 -0.676 1 98.12 51 PHE B O 1
ATOM 1520 N N . LEU B 1 52 ? 9.57 2.979 -2.592 1 98.38 52 LEU B N 1
ATOM 1521 C CA . LEU B 1 52 ? 9.656 4.336 -3.119 1 98.38 52 LEU B CA 1
ATOM 1522 C C . LEU B 1 52 ? 8.266 4.898 -3.406 1 98.38 52 LEU B C 1
ATOM 1524 O O . LEU B 1 52 ? 8.039 6.102 -3.256 1 98.38 52 LEU B O 1
ATOM 1528 N N . PHE B 1 53 ? 7.352 4.059 -3.822 1 98 53 PHE B N 1
ATOM 1529 C CA . PHE B 1 53 ? 5.969 4.477 -4.004 1 98 53 PHE B CA 1
ATOM 1530 C C . PHE B 1 53 ? 5.379 4.988 -2.695 1 98 53 PHE B C 1
ATOM 1532 O O . PHE B 1 53 ? 4.715 6.027 -2.67 1 98 53 PHE B O 1
ATOM 1539 N N . GLY B 1 54 ? 5.645 4.27 -1.594 1 97.69 54 GLY B N 1
ATOM 1540 C CA . GLY B 1 54 ? 5.238 4.727 -0.276 1 97.69 54 GLY B CA 1
ATOM 1541 C C . GLY B 1 54 ? 5.84 6.07 0.1 1 97.69 54 GLY B C 1
ATOM 1542 O O . GLY B 1 54 ? 5.148 6.934 0.643 1 97.69 54 GLY B O 1
ATOM 1543 N N . VAL B 1 55 ? 7.074 6.211 -0.268 1 96.88 55 VAL B N 1
ATOM 1544 C CA . VAL B 1 55 ? 7.777 7.457 -0.004 1 96.88 55 VAL B CA 1
ATOM 1545 C C . VAL B 1 55 ? 7.094 8.602 -0.744 1 96.88 55 VAL B C 1
ATOM 1547 O O . VAL B 1 55 ? 6.887 9.68 -0.178 1 96.88 55 VAL B O 1
ATOM 1550 N N . LEU B 1 56 ? 6.672 8.352 -1.947 1 96.75 56 LEU B N 1
ATOM 1551 C CA . LEU B 1 56 ? 6.082 9.391 -2.783 1 96.75 56 LEU B CA 1
ATOM 1552 C C . LEU B 1 56 ? 4.668 9.719 -2.32 1 96.75 56 LEU B C 1
ATOM 1554 O O . LEU B 1 56 ? 4.176 10.828 -2.555 1 96.75 56 LEU B O 1
ATOM 1558 N N . ILE B 1 57 ? 4.031 8.75 -1.692 1 95.81 57 ILE B N 1
ATOM 1559 C CA . ILE B 1 57 ? 2.693 8.992 -1.157 1 95.81 57 ILE B CA 1
ATOM 1560 C C . ILE B 1 57 ? 2.736 10.148 -0.167 1 95.81 57 ILE B C 1
ATOM 1562 O O . ILE B 1 57 ? 1.777 10.922 -0.059 1 95.81 57 ILE B O 1
ATOM 1566 N N . GLU B 1 58 ? 3.848 10.289 0.537 1 94.31 58 GLU B N 1
ATOM 1567 C CA . GLU B 1 58 ? 4.023 11.398 1.474 1 94.31 58 GLU B CA 1
ATOM 1568 C C . GLU B 1 58 ? 4.68 12.594 0.797 1 94.31 58 GLU B C 1
ATOM 1570 O O . GLU B 1 58 ? 5.648 13.156 1.313 1 94.31 58 GLU B O 1
ATOM 1575 N N . TRP B 1 59 ? 4.102 13.039 -0.2 1 90.88 59 TRP B N 1
ATOM 1576 C CA . TRP B 1 59 ? 4.723 14.07 -1.027 1 90.88 59 TRP B CA 1
ATOM 1577 C C . TRP B 1 59 ? 4.789 15.398 -0.284 1 90.88 59 TRP B C 1
ATOM 1579 O O . TRP B 1 59 ? 5.73 16.172 -0.47 1 90.88 59 TRP B O 1
ATOM 1589 N N . LYS B 1 60 ? 3.869 15.711 0.556 1 88.62 60 LYS B N 1
ATOM 1590 C CA . LYS B 1 60 ? 3.914 16.969 1.297 1 88.62 60 LYS B CA 1
ATOM 1591 C C . LYS B 1 60 ? 5.066 16.969 2.297 1 88.62 60 LYS B C 1
ATOM 1593 O O . LYS B 1 60 ? 5.809 17.953 2.391 1 88.62 60 LYS B O 1
ATOM 1598 N N . ALA B 1 61 ? 5.109 15.875 2.969 1 89.5 61 ALA B N 1
ATOM 1599 C CA . ALA B 1 61 ? 6.207 15.75 3.924 1 89.5 61 ALA B CA 1
ATOM 1600 C C . ALA B 1 61 ? 7.559 15.75 3.211 1 89.5 61 ALA B C 1
ATOM 1602 O O . ALA B 1 61 ? 8.516 16.375 3.68 1 89.5 61 ALA B O 1
ATOM 1603 N N . LEU B 1 62 ? 7.641 15.117 2.107 1 89.19 62 LEU B N 1
ATOM 1604 C CA . LEU B 1 62 ? 8.859 15.07 1.312 1 89.19 62 LEU B CA 1
ATOM 1605 C C . LEU B 1 62 ? 9.258 16.469 0.842 1 89.19 62 LEU B C 1
ATOM 1607 O O . LEU B 1 62 ? 10.445 16.812 0.854 1 89.19 62 LEU B O 1
ATOM 1611 N N . GLY B 1 63 ? 8.258 17.141 0.421 1 87.31 63 GLY B N 1
ATOM 1612 C CA . GLY B 1 63 ? 8.516 18.516 0.009 1 87.31 63 GLY B CA 1
ATOM 1613 C C . GLY B 1 63 ? 9.086 19.375 1.121 1 87.31 63 GLY B C 1
ATOM 1614 O O . GLY B 1 63 ? 10.016 20.156 0.896 1 87.31 63 GLY B O 1
ATOM 1615 N N . ARG B 1 64 ? 8.562 19.188 2.279 1 86.69 64 ARG B N 1
ATOM 1616 C CA . ARG B 1 64 ? 9.047 19.953 3.422 1 86.69 64 ARG B CA 1
ATOM 1617 C C . ARG B 1 64 ? 10.484 19.578 3.76 1 86.69 64 ARG B C 1
ATOM 1619 O O . ARG B 1 64 ? 11.305 20.438 4.074 1 86.69 64 ARG B O 1
ATOM 1626 N N . ILE B 1 65 ? 10.773 18.375 3.643 1 87.25 65 ILE B N 1
ATOM 1627 C CA . ILE B 1 65 ? 12.094 17.859 3.971 1 87.25 65 ILE B CA 1
ATOM 1628 C C . ILE B 1 65 ? 13.109 18.359 2.939 1 87.25 65 ILE B C 1
ATOM 1630 O O . ILE B 1 65 ? 14.195 18.812 3.297 1 87.25 65 ILE B O 1
ATOM 1634 N N . ILE B 1 66 ? 12.711 18.297 1.669 1 83.69 66 ILE B N 1
ATOM 1635 C CA . ILE B 1 66 ? 13.633 18.594 0.582 1 83.69 66 ILE B CA 1
ATOM 1636 C C . ILE B 1 66 ? 13.797 20.109 0.458 1 83.69 66 ILE B C 1
ATOM 1638 O O . ILE B 1 66 ? 14.914 20.609 0.296 1 83.69 66 ILE B O 1
ATOM 1642 N N . PHE B 1 67 ? 12.734 20.844 0.581 1 85.5 67 PHE B N 1
ATOM 1643 C CA . PHE B 1 67 ? 12.766 22.266 0.281 1 85.5 67 PHE B CA 1
ATOM 1644 C C . PHE B 1 67 ? 13.039 23.078 1.542 1 85.5 67 PHE B C 1
ATOM 1646 O O . PHE B 1 67 ? 13.672 24.141 1.48 1 85.5 67 PHE B O 1
ATOM 1653 N N . GLU B 1 68 ? 12.547 22.609 2.658 1 83.81 68 GLU B N 1
ATOM 1654 C CA . GLU B 1 68 ? 12.758 23.375 3.887 1 83.81 68 GLU B CA 1
ATOM 1655 C C . GLU B 1 68 ? 13.992 22.875 4.637 1 83.81 68 GLU B C 1
ATOM 1657 O O . GLU B 1 68 ? 14.5 23.562 5.527 1 83.81 68 GLU B O 1
ATOM 1662 N N . LYS B 1 69 ? 14.547 21.75 4.254 1 81.25 69 LYS B N 1
ATOM 1663 C CA . LYS B 1 69 ? 15.734 21.141 4.844 1 81.25 69 LYS B CA 1
ATOM 1664 C C . LYS B 1 69 ? 15.594 21 6.355 1 81.25 69 LYS B C 1
ATOM 1666 O O . LYS B 1 69 ? 16.547 21.266 7.098 1 81.25 69 LYS B O 1
ATOM 1671 N N . ARG B 1 70 ? 14.445 20.891 6.809 1 80.62 70 ARG B N 1
ATOM 1672 C CA . ARG B 1 70 ? 14.195 20.688 8.227 1 80.62 70 ARG B CA 1
ATOM 1673 C C . ARG B 1 70 ? 13.883 19.219 8.523 1 80.62 70 ARG B C 1
ATOM 1675 O O . ARG B 1 70 ? 12.758 18.766 8.312 1 80.62 70 ARG B O 1
ATOM 1682 N N . ILE B 1 71 ? 14.922 18.5 8.828 1 84.62 71 ILE B N 1
ATOM 1683 C CA . ILE B 1 71 ? 14.781 17.078 9.133 1 84.62 71 ILE B CA 1
ATOM 1684 C C . ILE B 1 71 ? 14.781 16.859 10.641 1 84.62 71 ILE B C 1
ATOM 1686 O O . ILE B 1 71 ? 15.617 17.422 11.359 1 84.62 71 ILE B O 1
ATOM 1690 N N . LYS B 1 72 ? 13.805 16.344 11.125 1 88.06 72 LYS B N 1
ATOM 1691 C CA . LYS B 1 72 ? 13.734 15.914 12.523 1 88.06 72 LYS B CA 1
ATOM 1692 C C . LYS B 1 72 ? 13.383 14.438 12.625 1 88.06 72 LYS B C 1
ATOM 1694 O O . LYS B 1 72 ? 12.336 14 12.141 1 88.06 72 LYS B O 1
ATOM 1699 N N . VAL B 1 73 ? 14.297 13.734 13.164 1 89.81 73 VAL B N 1
ATOM 1700 C CA . VAL B 1 73 ? 14.125 12.289 13.266 1 89.81 73 VAL B CA 1
ATOM 1701 C C . VAL B 1 73 ? 13.258 11.961 14.484 1 89.81 73 VAL B C 1
ATOM 1703 O O . VAL B 1 73 ? 13.523 12.43 15.594 1 89.81 73 VAL B O 1
ATOM 1706 N N . ASN B 1 74 ? 12.227 11.195 14.234 1 91.06 74 ASN B N 1
ATOM 1707 C CA . ASN B 1 74 ? 11.336 10.789 15.32 1 91.06 74 ASN B CA 1
ATOM 1708 C C . ASN B 1 74 ? 11.359 9.281 15.539 1 91.06 74 ASN B C 1
ATOM 1710 O O . ASN B 1 74 ? 12.008 8.555 14.781 1 91.06 74 ASN B O 1
ATOM 1714 N N . TRP B 1 75 ? 10.695 8.789 16.562 1 90.56 75 TRP B N 1
ATOM 1715 C CA . TRP B 1 75 ? 10.719 7.387 16.969 1 90.56 75 TRP B CA 1
ATOM 1716 C C . TRP B 1 75 ? 10.102 6.5 15.891 1 90.56 75 TRP B C 1
ATOM 1718 O O . TRP B 1 75 ? 10.312 5.285 15.883 1 90.56 75 TRP B O 1
ATOM 1728 N N . LEU B 1 76 ? 9.359 7.008 14.961 1 92.75 76 LEU B N 1
ATOM 1729 C CA . LEU B 1 76 ? 8.727 6.258 13.883 1 92.75 76 LEU B CA 1
ATOM 1730 C C . LEU B 1 76 ? 9.781 5.66 12.953 1 92.75 76 LEU B C 1
ATOM 1732 O O . LEU B 1 76 ? 9.477 4.766 12.156 1 92.75 76 LEU B O 1
ATOM 1736 N N . LEU B 1 77 ? 11 6.059 13.062 1 95.19 77 LEU B N 1
ATOM 1737 C CA . LEU B 1 77 ? 12.078 5.547 12.234 1 95.19 77 LEU B CA 1
ATOM 1738 C C . LEU B 1 77 ? 12.383 4.094 12.578 1 95.19 77 LEU B C 1
ATOM 1740 O O . LEU B 1 77 ? 12.766 3.311 11.695 1 95.19 77 LEU B O 1
ATOM 1744 N N . VAL B 1 78 ? 12.195 3.746 13.789 1 95.06 78 VAL B N 1
ATOM 1745 C CA . VAL B 1 78 ? 12.5 2.398 14.258 1 95.06 78 VAL B CA 1
ATOM 1746 C C . VAL B 1 78 ? 11.57 1.392 13.586 1 95.06 78 VAL B C 1
ATOM 1748 O O . VAL B 1 78 ? 12.031 0.472 12.906 1 95.06 78 VAL B O 1
ATOM 1751 N N . PRO B 1 79 ? 10.25 1.661 13.75 1 94.12 79 PRO B N 1
ATOM 1752 C CA . PRO B 1 79 ? 9.383 0.708 13.047 1 94.12 79 PRO B CA 1
ATOM 1753 C C . PRO B 1 79 ? 9.531 0.786 11.523 1 94.12 79 PRO B C 1
ATOM 1755 O O . PRO B 1 79 ? 9.367 -0.221 10.836 1 94.12 79 PRO B O 1
ATOM 1758 N N . ALA B 1 80 ? 9.859 1.914 11.008 1 96.69 80 ALA B N 1
ATOM 1759 C CA . ALA B 1 80 ? 10.062 2.045 9.562 1 96.69 80 ALA B CA 1
ATOM 1760 C C . ALA B 1 80 ? 11.234 1.184 9.094 1 96.69 80 ALA B C 1
ATOM 1762 O O . ALA B 1 80 ? 11.109 0.431 8.125 1 96.69 80 ALA B O 1
ATOM 1763 N N . ILE B 1 81 ? 12.352 1.243 9.773 1 97.25 81 ILE B N 1
ATOM 1764 C CA . ILE B 1 81 ? 13.555 0.49 9.422 1 97.25 81 ILE B CA 1
ATOM 1765 C C . ILE B 1 81 ? 13.305 -1.002 9.625 1 97.25 81 ILE B C 1
ATOM 1767 O O . ILE B 1 81 ? 13.648 -1.819 8.773 1 97.25 81 ILE B O 1
ATOM 1771 N N . LEU B 1 82 ? 12.688 -1.302 10.695 1 97.38 82 LEU B N 1
ATOM 1772 C CA . LEU B 1 82 ? 12.414 -2.701 11 1 97.38 82 LEU B CA 1
ATOM 1773 C C . LEU B 1 82 ? 11.508 -3.318 9.938 1 97.38 82 LEU B C 1
ATOM 1775 O O . LEU B 1 82 ? 11.781 -4.406 9.438 1 97.38 82 LEU B O 1
ATOM 1779 N N . LEU B 1 83 ? 10.453 -2.623 9.625 1 97.12 83 LEU B N 1
ATOM 1780 C CA . LEU B 1 83 ? 9.523 -3.113 8.617 1 97.12 83 LEU B CA 1
ATOM 1781 C C . LEU B 1 83 ? 10.203 -3.234 7.262 1 97.12 83 LEU B C 1
ATOM 1783 O O . LEU B 1 83 ? 9.945 -4.18 6.512 1 97.12 83 LEU B O 1
ATOM 1787 N N . THR B 1 84 ? 11.07 -2.268 6.977 1 97.5 84 THR B N 1
ATOM 1788 C CA . THR B 1 84 ? 11.797 -2.312 5.715 1 97.5 84 THR B CA 1
ATOM 1789 C C . THR B 1 84 ? 12.672 -3.561 5.641 1 97.5 84 THR B C 1
ATOM 1791 O O . THR B 1 84 ? 12.633 -4.297 4.652 1 97.5 84 THR B O 1
ATOM 1794 N N . ILE B 1 85 ? 13.359 -3.836 6.645 1 96.88 85 ILE B N 1
ATOM 1795 C CA . ILE B 1 85 ? 14.234 -5.004 6.691 1 96.88 85 ILE B CA 1
ATOM 1796 C C . ILE B 1 85 ? 13.406 -6.277 6.523 1 96.88 85 ILE B C 1
ATOM 1798 O O . ILE B 1 85 ? 13.758 -7.152 5.734 1 96.88 85 ILE B O 1
ATOM 1802 N N . LEU B 1 86 ? 12.336 -6.336 7.199 1 95.88 86 LEU B N 1
ATOM 1803 C CA . LEU B 1 86 ? 11.508 -7.531 7.191 1 95.88 86 LEU B CA 1
ATOM 1804 C C . LEU B 1 86 ? 10.859 -7.734 5.824 1 95.88 86 LEU B C 1
ATOM 1806 O O . LEU B 1 86 ? 10.773 -8.867 5.336 1 95.88 86 LEU B O 1
ATOM 1810 N N . THR B 1 87 ? 10.438 -6.641 5.207 1 95.88 87 THR B N 1
ATOM 1811 C CA . THR B 1 87 ? 9.688 -6.77 3.961 1 95.88 87 THR B CA 1
ATOM 1812 C C . THR B 1 87 ? 10.641 -6.949 2.779 1 95.88 87 THR B C 1
ATOM 1814 O O . THR B 1 87 ? 10.219 -7.387 1.703 1 95.88 87 THR B O 1
ATOM 1817 N N . PHE B 1 88 ? 11.922 -6.68 2.949 1 96.06 88 PHE B N 1
ATOM 1818 C CA . PHE B 1 88 ? 12.891 -6.828 1.87 1 96.06 88 PHE B CA 1
ATOM 1819 C C . PHE B 1 88 ? 13.461 -8.242 1.847 1 96.06 88 PHE B C 1
ATOM 1821 O O . PHE B 1 88 ? 14.195 -8.602 0.926 1 96.06 88 PHE B O 1
ATOM 1828 N N . ILE B 1 89 ? 13.094 -9 2.807 1 93.44 89 ILE B N 1
ATOM 1829 C CA . ILE B 1 89 ? 13.422 -10.422 2.787 1 93.44 89 ILE B CA 1
ATOM 1830 C C . ILE B 1 89 ? 12.445 -11.156 1.873 1 93.44 89 ILE B C 1
ATOM 1832 O O . ILE B 1 89 ? 11.227 -11.117 2.084 1 93.44 89 ILE B O 1
ATOM 1836 N N . PRO B 1 90 ? 12.984 -11.797 0.865 1 91.38 90 PRO B N 1
ATOM 1837 C CA . PRO B 1 90 ? 12.086 -12.492 -0.062 1 91.38 90 PRO B CA 1
ATOM 1838 C C . PRO B 1 90 ? 11.211 -13.531 0.633 1 91.38 90 PRO B C 1
ATOM 1840 O O . PRO B 1 90 ? 11.656 -14.18 1.584 1 91.38 90 PRO B O 1
ATOM 1843 N N . ARG B 1 91 ? 10.008 -13.703 0.136 1 88.38 91 ARG B N 1
ATOM 1844 C CA . ARG B 1 91 ? 9.016 -14.594 0.739 1 88.38 91 ARG B CA 1
ATOM 1845 C C . ARG B 1 91 ? 9.531 -16.031 0.777 1 88.38 91 ARG B C 1
ATOM 1847 O O . ARG B 1 91 ? 9.195 -16.781 1.688 1 88.38 91 ARG B O 1
ATOM 1854 N N . LEU B 1 92 ? 10.344 -16.422 -0.179 1 85.88 92 LEU B N 1
ATOM 1855 C CA . LEU B 1 92 ? 10.867 -17.781 -0.261 1 85.88 92 LEU B CA 1
ATOM 1856 C C . LEU B 1 92 ? 11.688 -18.125 0.98 1 85.88 92 LEU B C 1
ATOM 1858 O O . LEU B 1 92 ? 11.648 -19.266 1.461 1 85.88 92 LEU B O 1
ATOM 1862 N N . TYR B 1 93 ? 12.344 -17.156 1.521 1 88.88 93 TYR B N 1
ATOM 1863 C CA . TYR B 1 93 ? 13.156 -17.391 2.709 1 88.88 93 TYR B CA 1
ATOM 1864 C C . TYR B 1 93 ? 12.281 -17.578 3.939 1 88.88 93 TYR B C 1
ATOM 1866 O O . TYR B 1 93 ? 12.578 -18.406 4.801 1 88.88 93 TYR B O 1
ATOM 1874 N N . TRP B 1 94 ? 11.211 -16.891 3.936 1 88.94 94 TRP B N 1
ATOM 1875 C CA . TRP B 1 94 ? 10.289 -17.078 5.051 1 88.94 94 TRP B CA 1
ATOM 1876 C C . TRP B 1 94 ? 9.695 -18.484 5.035 1 88.94 94 TRP B C 1
ATOM 1878 O O . TRP B 1 94 ? 9.539 -19.109 6.09 1 88.94 94 TRP B O 1
ATOM 1888 N N . THR B 1 95 ? 9.398 -18.938 3.865 1 86.75 95 THR B N 1
ATOM 1889 C CA . THR B 1 95 ? 8.852 -20.297 3.725 1 86.75 95 THR B CA 1
ATOM 1890 C C . THR B 1 95 ? 9.906 -21.344 4.043 1 86.75 95 THR B C 1
ATOM 1892 O O . THR B 1 95 ? 9.609 -22.359 4.664 1 86.75 95 THR B O 1
ATOM 1895 N N . ALA B 1 96 ? 11.094 -21.094 3.662 1 87.62 96 ALA B N 1
ATOM 1896 C CA . ALA B 1 96 ? 12.195 -22.031 3.91 1 87.62 96 ALA B CA 1
ATOM 1897 C C . ALA B 1 96 ? 12.508 -22.125 5.398 1 87.62 96 ALA B C 1
ATOM 1899 O O . ALA B 1 96 ? 12.797 -23.203 5.914 1 87.62 96 ALA B O 1
ATOM 1900 N N . TRP B 1 97 ? 12.406 -20.953 6.082 1 89.69 97 TRP B N 1
ATOM 1901 C CA . TRP B 1 97 ? 12.781 -20.906 7.488 1 89.69 97 TRP B CA 1
ATOM 1902 C C . TRP B 1 97 ? 11.672 -21.453 8.375 1 89.69 97 TRP B C 1
ATOM 1904 O O . TRP B 1 97 ? 11.945 -22.109 9.391 1 89.69 97 TRP B O 1
ATOM 1914 N N . PHE B 1 98 ? 10.391 -21.281 7.98 1 89.25 98 PHE B N 1
ATOM 1915 C CA . PHE B 1 98 ? 9.305 -21.562 8.914 1 89.25 98 PHE B CA 1
ATOM 1916 C C . PHE B 1 98 ? 8.328 -22.562 8.328 1 89.25 98 PHE B C 1
ATOM 1918 O O . PHE B 1 98 ? 7.414 -23.016 9.016 1 89.25 98 PHE B O 1
ATOM 1925 N N . GLY B 1 99 ? 8.562 -23 7.055 1 82.25 99 GLY B N 1
ATOM 1926 C CA . GLY B 1 99 ? 7.695 -23.984 6.41 1 82.25 99 GLY B CA 1
ATOM 1927 C C . GLY B 1 99 ? 6.383 -23.375 5.938 1 82.25 99 GLY B C 1
ATOM 1928 O O . GLY B 1 99 ? 6.23 -22.156 5.887 1 82.25 99 GLY B O 1
ATOM 1929 N N . LEU B 1 100 ? 5.555 -24.359 5.34 1 76.44 100 LEU B N 1
ATOM 1930 C CA . LEU B 1 100 ? 4.223 -23.953 4.91 1 76.44 100 LEU B CA 1
ATOM 1931 C C . LEU B 1 100 ? 3.266 -23.891 6.098 1 76.44 100 LEU B C 1
ATOM 1933 O O . LEU B 1 100 ? 3.316 -24.734 6.988 1 76.44 100 LEU B O 1
ATOM 1937 N N . GLY B 1 101 ? 2.639 -22.953 6.23 1 72.56 101 GLY B N 1
ATOM 1938 C CA . GLY B 1 101 ? 1.729 -22.859 7.363 1 72.56 101 GLY B CA 1
ATOM 1939 C C . GLY B 1 101 ? 2.395 -22.344 8.625 1 72.56 101 GLY B C 1
ATOM 1940 O O . GLY B 1 101 ? 3.615 -22.422 8.766 1 72.56 101 GLY B O 1
ATOM 1941 N N . GLY B 1 102 ? 2.252 -21.266 9.156 1 74.12 102 GLY B N 1
ATOM 1942 C CA . GLY B 1 102 ? 2.822 -20.688 10.367 1 74.12 102 GLY B CA 1
ATOM 1943 C C . GLY B 1 102 ? 1.909 -19.672 11.039 1 74.12 102 GLY B C 1
ATOM 1944 O O . GLY B 1 102 ? 0.772 -19.469 10.602 1 74.12 102 GLY B O 1
ATOM 1945 N N . PRO B 1 103 ? 2.49 -19.312 12.172 1 84.06 103 PRO B N 1
ATOM 1946 C CA . PRO B 1 103 ? 1.722 -18.281 12.875 1 84.06 103 PRO B CA 1
ATOM 1947 C C . PRO B 1 103 ? 1.465 -17.047 12.016 1 84.06 103 PRO B C 1
ATOM 1949 O O . PRO B 1 103 ? 2.17 -16.812 11.031 1 84.06 103 PRO B O 1
ATOM 1952 N N . PHE B 1 104 ? 0.498 -16.266 12.43 1 85.69 104 PHE B N 1
ATOM 1953 C CA . PHE B 1 104 ? -0.007 -15.117 11.688 1 85.69 104 PHE B CA 1
ATOM 1954 C C . PHE B 1 104 ? 1.119 -14.141 11.375 1 85.69 104 PHE B C 1
ATOM 1956 O O . PHE B 1 104 ? 1.197 -13.617 10.258 1 85.69 104 PHE B O 1
ATOM 1963 N N . PHE B 1 105 ? 2.021 -13.93 12.289 1 85 105 PHE B N 1
ATOM 1964 C CA . PHE B 1 105 ? 3.037 -12.898 12.148 1 85 105 PHE B CA 1
ATOM 1965 C C . PHE B 1 105 ? 4.07 -13.289 11.102 1 85 105 PHE B C 1
ATOM 1967 O O . PHE B 1 105 ? 4.777 -12.438 10.562 1 85 105 PHE B O 1
ATOM 1974 N N . ILE B 1 106 ? 4.121 -14.562 10.727 1 88.31 106 ILE B N 1
ATOM 1975 C CA . ILE B 1 106 ? 5.012 -15.031 9.672 1 88.31 106 ILE B CA 1
ATOM 1976 C C . ILE B 1 106 ? 4.258 -15.078 8.344 1 88.31 106 ILE B C 1
ATOM 1978 O O . ILE B 1 106 ? 4.816 -14.75 7.297 1 88.31 106 ILE B O 1
ATOM 1982 N N . GLU B 1 107 ? 3.004 -15.414 8.445 1 90.12 107 GLU B N 1
ATOM 1983 C CA . GLU B 1 107 ? 2.178 -15.562 7.25 1 90.12 107 GLU B CA 1
ATOM 1984 C C . GLU B 1 107 ? 2.025 -14.242 6.508 1 90.12 107 GLU B C 1
ATOM 1986 O O . GLU B 1 107 ? 1.95 -14.219 5.277 1 90.12 107 GLU B O 1
ATOM 1991 N N . VAL B 1 108 ? 2.07 -13.219 7.281 1 91.75 108 VAL B N 1
ATOM 1992 C CA . VAL B 1 108 ? 1.896 -11.883 6.703 1 91.75 108 VAL B CA 1
ATOM 1993 C C . VAL B 1 108 ? 3.045 -11.586 5.742 1 91.75 108 VAL B C 1
ATOM 1995 O O . VAL B 1 108 ? 2.867 -10.859 4.762 1 91.75 108 VAL B O 1
ATOM 1998 N N . PHE B 1 109 ? 4.18 -12.227 5.941 1 92.88 109 PHE B N 1
ATOM 1999 C CA . PHE B 1 109 ? 5.348 -11.961 5.105 1 92.88 109 PHE B CA 1
ATOM 2000 C C . PHE B 1 109 ? 5.461 -12.992 3.988 1 92.88 109 PHE B C 1
ATOM 2002 O O . PHE B 1 109 ? 6.254 -12.82 3.059 1 92.88 109 PHE B O 1
ATOM 2009 N N . LYS B 1 110 ? 4.672 -14 4.035 1 91.56 110 LYS B N 1
ATOM 2010 C CA . LYS B 1 110 ? 4.684 -15.039 3.012 1 91.56 110 LYS B CA 1
ATOM 2011 C C . LYS B 1 110 ? 3.744 -14.695 1.861 1 91.56 110 LYS B C 1
ATOM 2013 O O . LYS B 1 110 ? 3.949 -15.133 0.729 1 91.56 110 LYS B O 1
ATOM 2018 N N . ILE B 1 111 ? 2.723 -13.938 2.176 1 93.06 111 ILE B N 1
ATOM 2019 C CA . ILE B 1 111 ? 1.746 -13.516 1.176 1 93.06 111 ILE B CA 1
ATOM 2020 C C . ILE B 1 111 ? 2.248 -12.266 0.455 1 93.06 111 ILE B C 1
ATOM 2022 O O . ILE B 1 111 ? 2.49 -11.234 1.083 1 93.06 111 ILE B O 1
ATOM 2026 N N . PRO B 1 112 ? 2.449 -12.398 -0.824 1 93.38 112 PRO B N 1
ATOM 2027 C CA . PRO B 1 112 ? 3.006 -11.258 -1.559 1 93.38 112 PRO B CA 1
ATOM 202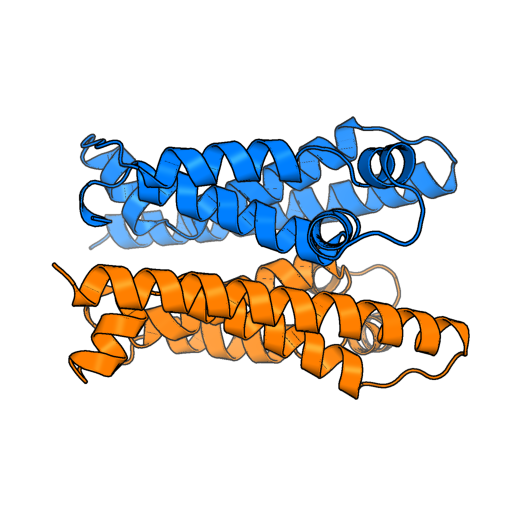8 C C . PRO B 1 112 ? 2.166 -9.992 -1.409 1 93.38 112 PRO B C 1
ATOM 2030 O O . PRO B 1 112 ? 2.717 -8.898 -1.296 1 93.38 112 PRO B O 1
ATOM 2033 N N . GLU B 1 113 ? 0.907 -10.109 -1.313 1 94.25 113 GLU B N 1
ATOM 2034 C CA . GLU B 1 113 ? -0.004 -8.969 -1.21 1 94.25 113 GLU B CA 1
ATOM 2035 C C . GLU B 1 113 ? 0.214 -8.203 0.093 1 94.25 113 GLU B C 1
ATOM 2037 O O . GLU B 1 113 ? 0.312 -6.977 0.088 1 94.25 113 GLU B O 1
ATOM 2042 N N . THR B 1 114 ? 0.347 -8.977 1.14 1 95.69 114 THR B N 1
ATOM 2043 C CA . THR B 1 114 ? 0.57 -8.32 2.422 1 95.69 114 THR B CA 1
ATOM 2044 C C . THR B 1 114 ? 1.983 -7.75 2.498 1 95.69 114 THR B C 1
ATOM 2046 O O . THR B 1 114 ? 2.203 -6.703 3.111 1 95.69 114 THR B O 1
ATOM 2049 N N . GLN B 1 115 ? 2.855 -8.391 1.914 1 95.75 115 GLN B N 1
ATOM 2050 C CA . GLN B 1 115 ? 4.227 -7.895 1.91 1 95.75 115 GLN B CA 1
ATOM 2051 C C . GLN B 1 115 ? 4.324 -6.559 1.181 1 95.75 115 GLN B C 1
ATOM 2053 O O . GLN B 1 115 ? 5.023 -5.648 1.634 1 95.75 115 GLN B O 1
ATOM 2058 N N . ILE B 1 116 ? 3.637 -6.465 0.109 1 96.69 116 ILE B N 1
ATOM 2059 C CA . ILE B 1 116 ? 3.607 -5.227 -0.662 1 96.69 116 ILE B CA 1
ATOM 2060 C C . ILE B 1 116 ? 2.971 -4.117 0.171 1 96.69 116 ILE B C 1
ATOM 2062 O O . ILE B 1 116 ? 3.48 -2.994 0.216 1 96.69 116 ILE B O 1
ATOM 2066 N N . LEU B 1 117 ? 1.901 -4.449 0.807 1 97.69 117 LEU B N 1
ATOM 2067 C CA . LEU B 1 117 ? 1.204 -3.498 1.664 1 97.69 117 LEU B CA 1
ATOM 2068 C C . LEU B 1 117 ? 2.129 -2.975 2.76 1 97.69 117 LEU B C 1
ATOM 2070 O O . LEU B 1 117 ? 2.227 -1.764 2.967 1 97.69 117 LEU B O 1
ATOM 2074 N N . LEU B 1 118 ? 2.84 -3.85 3.359 1 97.88 118 LEU B N 1
ATOM 2075 C CA . LEU B 1 118 ? 3.723 -3.492 4.465 1 97.88 118 LEU B CA 1
ATOM 2076 C C . LEU B 1 118 ? 4.953 -2.742 3.957 1 97.88 118 LEU B C 1
ATOM 2078 O O . LEU B 1 118 ? 5.469 -1.855 4.641 1 97.88 118 LEU B O 1
ATOM 2082 N N . THR B 1 119 ? 5.43 -3.082 2.814 1 98.06 119 THR B N 1
ATOM 2083 C CA . THR B 1 119 ? 6.562 -2.379 2.227 1 98.06 119 THR B CA 1
ATOM 2084 C C . THR B 1 119 ? 6.203 -0.927 1.925 1 98.06 119 THR B C 1
ATOM 2086 O O . THR B 1 119 ? 6.977 -0.016 2.227 1 98.06 119 THR B O 1
ATOM 2089 N N . ALA B 1 120 ? 5.043 -0.757 1.31 1 98.06 120 ALA B N 1
ATOM 2090 C CA . ALA B 1 120 ? 4.574 0.604 1.062 1 98.06 120 ALA B CA 1
ATOM 2091 C C . ALA B 1 120 ? 4.43 1.381 2.367 1 98.06 120 ALA B C 1
ATOM 2093 O O . ALA B 1 120 ? 4.793 2.557 2.441 1 98.06 120 ALA B O 1
ATOM 2094 N N . PHE B 1 121 ? 3.875 0.653 3.402 1 98.12 121 PHE B N 1
ATOM 2095 C CA . PHE B 1 121 ? 3.705 1.263 4.715 1 98.12 121 PHE B CA 1
ATOM 2096 C C . PHE B 1 121 ? 5.055 1.66 5.309 1 98.12 121 PHE B C 1
ATOM 2098 O O . PHE B 1 121 ? 5.18 2.725 5.918 1 98.12 121 PHE B O 1
ATOM 2105 N N . ALA B 1 122 ? 6.031 0.881 5.117 1 98.19 122 ALA B N 1
ATOM 2106 C CA . ALA B 1 122 ? 7.379 1.183 5.59 1 98.19 122 ALA B CA 1
ATOM 2107 C C . ALA B 1 122 ? 7.914 2.459 4.945 1 98.19 122 ALA B C 1
ATOM 2109 O O . ALA B 1 122 ? 8.516 3.297 5.621 1 98.19 122 ALA B O 1
ATOM 2110 N N . GLY B 1 123 ? 7.711 2.633 3.682 1 97.88 123 GLY B N 1
ATOM 2111 C CA . GLY B 1 123 ? 8.125 3.85 3.002 1 97.88 123 GLY B CA 1
ATOM 2112 C C . GLY B 1 123 ? 7.445 5.094 3.539 1 97.88 123 GLY B C 1
ATOM 2113 O O . GLY B 1 123 ? 8.086 6.133 3.707 1 97.88 123 GLY B O 1
ATOM 2114 N N . ILE B 1 124 ? 6.156 4.941 3.787 1 97.31 124 ILE B N 1
ATOM 2115 C CA . ILE B 1 124 ? 5.383 6.051 4.332 1 97.31 124 ILE B CA 1
ATOM 2116 C C . ILE B 1 124 ? 5.934 6.434 5.707 1 97.31 124 ILE B C 1
ATOM 2118 O O . ILE B 1 124 ? 6.195 7.609 5.969 1 97.31 124 ILE B O 1
ATOM 2122 N N . LEU B 1 125 ? 6.129 5.449 6.559 1 96.5 125 LEU B N 1
ATOM 2123 C CA . LEU B 1 125 ? 6.637 5.695 7.906 1 96.5 125 LEU B CA 1
ATOM 2124 C C . LEU B 1 125 ? 8.023 6.324 7.855 1 96.5 125 LEU B C 1
ATOM 2126 O O . LEU B 1 125 ? 8.359 7.164 8.695 1 96.5 125 LEU B O 1
ATOM 2130 N N . PHE B 1 126 ? 8.797 5.902 6.91 1 96.62 126 PHE B N 1
ATOM 2131 C CA . PHE B 1 126 ? 10.156 6.406 6.77 1 96.62 126 PHE B CA 1
ATOM 2132 C C . PHE B 1 126 ? 10.156 7.918 6.57 1 96.62 126 PHE B C 1
ATOM 2134 O O . PHE B 1 126 ? 10.891 8.641 7.246 1 96.62 126 PHE B O 1
ATOM 2141 N N . VAL B 1 127 ? 9.305 8.391 5.711 1 95.75 127 VAL B N 1
ATOM 2142 C CA . VAL B 1 127 ? 9.227 9.82 5.441 1 95.75 127 VAL B CA 1
ATOM 2143 C C . VAL B 1 127 ? 8.617 10.547 6.645 1 95.75 127 VAL B C 1
ATOM 2145 O O . VAL B 1 127 ? 9.094 11.609 7.043 1 95.75 127 VAL B O 1
ATOM 2148 N N . ARG B 1 128 ? 7.633 9.945 7.246 1 93.62 128 ARG B N 1
ATOM 2149 C CA . ARG B 1 128 ? 6.996 10.57 8.398 1 93.62 128 ARG B CA 1
ATOM 2150 C C . ARG B 1 128 ? 7.969 10.68 9.57 1 93.62 128 ARG B C 1
ATOM 2152 O O . ARG B 1 128 ? 7.91 11.633 10.344 1 93.62 128 ARG B O 1
ATOM 2159 N N . ALA B 1 129 ? 8.797 9.734 9.625 1 94.69 129 ALA B N 1
ATOM 2160 C CA . ALA B 1 129 ? 9.781 9.719 10.703 1 94.69 129 ALA B CA 1
ATOM 2161 C C . ALA B 1 129 ? 10.766 10.875 10.57 1 94.69 129 ALA B C 1
ATOM 2163 O O . ALA B 1 129 ? 11.398 11.273 11.547 1 94.69 129 ALA B O 1
ATOM 2164 N N . LEU B 1 130 ? 10.883 11.375 9.398 1 93.5 130 LEU B N 1
ATOM 2165 C CA . LEU B 1 130 ? 11.859 12.43 9.133 1 93.5 130 LEU B CA 1
ATOM 2166 C C . LEU B 1 130 ? 11.188 13.797 9.117 1 93.5 130 LEU B C 1
ATOM 2168 O O . LEU B 1 130 ? 11.859 14.828 8.992 1 93.5 130 LEU B O 1
ATOM 2172 N N . ASP B 1 131 ? 9.891 13.742 9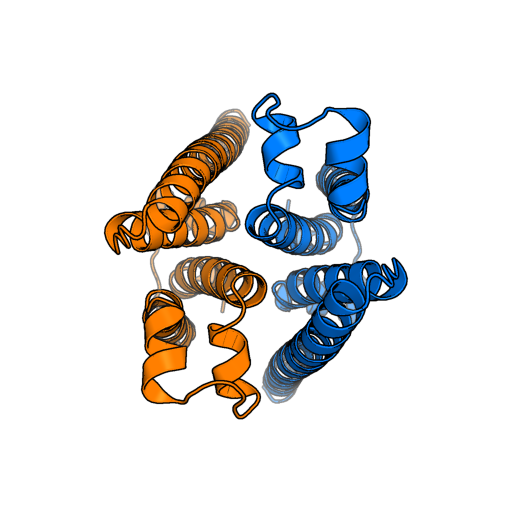.195 1 87.31 131 ASP B N 1
ATOM 2173 C CA . ASP B 1 131 ? 9.141 14.992 9.125 1 87.31 131 ASP B CA 1
ATOM 2174 C C . ASP B 1 131 ? 8.891 15.562 10.516 1 87.31 131 ASP B C 1
ATOM 2176 O O . ASP B 1 131 ? 8.367 14.867 11.398 1 87.31 131 ASP B O 1
ATOM 2180 N N . ARG B 1 132 ? 9.211 16.906 10.742 1 72.25 132 ARG B N 1
ATOM 2181 C CA . ARG B 1 132 ? 9.055 17.609 12.008 1 72.25 132 ARG B CA 1
ATOM 2182 C C . ARG B 1 132 ? 7.582 17.766 12.375 1 72.25 132 ARG B C 1
ATOM 2184 O O . ARG B 1 132 ? 7.238 17.797 13.562 1 72.25 132 ARG B O 1
ATOM 2191 N N . ARG B 1 133 ? 6.781 17.812 11.336 1 66.25 133 ARG B N 1
ATOM 2192 C CA . ARG B 1 133 ? 5.375 18.094 11.609 1 66.25 133 ARG B CA 1
ATOM 2193 C C . ARG B 1 133 ? 4.602 16.812 11.875 1 66.25 133 ARG B C 1
ATOM 2195 O O . ARG B 1 133 ? 3.447 16.844 12.305 1 66.25 133 ARG B O 1
ATOM 2202 N N . SER B 1 134 ? 5.203 15.719 11.711 1 57.84 134 SER B N 1
ATOM 2203 C CA . SER B 1 134 ? 4.492 14.453 11.914 1 57.84 134 SER B CA 1
ATOM 2204 C C . SER B 1 134 ? 4.355 14.133 13.398 1 57.84 134 SER B C 1
ATOM 2206 O O . SER B 1 134 ? 3.654 13.188 13.766 1 57.84 134 SER B O 1
ATOM 2208 N N . THR B 1 135 ? 5 14.961 14.336 1 50.5 135 THR B N 1
ATOM 2209 C CA . THR B 1 135 ? 4.863 14.766 15.773 1 50.5 135 THR B CA 1
ATOM 2210 C C . THR B 1 135 ? 3.895 15.781 16.359 1 50.5 135 THR B C 1
ATOM 2212 O O . THR B 1 135 ? 3.848 16.938 15.93 1 50.5 135 THR B O 1
#

Nearest PDB structures (foldseek):
  8j24-assembly1_D  TM=2.707E-01  e=9.880E-01  Homo sapiens
  8j22-assembly1_C  TM=3.224E-01  e=7.003E+00  Homo sapiens
  8j24-assembly1_D  TM=2.714E-01  e=1.116E+00  Homo sapiens
  8j22-assembly1_C  TM=3.230E-01  e=7.598E+00  Homo sapiens